Protein AF-A0A7C7RGT4-F1 (afdb_monomer_lite)

Radius of gyration: 26.34 Å; chains: 1; bounding box: 86×34×51 Å

Structure (mmCIF, N/CA/C/O backbone):
data_AF-A0A7C7RGT4-F1
#
_entry.id   AF-A0A7C7RGT4-F1
#
loop_
_atom_site.group_PDB
_atom_site.id
_atom_site.type_symbol
_atom_site.label_atom_id
_atom_site.label_alt_id
_atom_site.label_comp_id
_atom_site.label_asym_id
_atom_site.label_entity_id
_atom_site.label_seq_id
_atom_site.pdbx_PDB_ins_code
_atom_site.Cartn_x
_atom_site.Cartn_y
_atom_site.Cartn_z
_atom_site.occupancy
_atom_site.B_iso_or_equiv
_atom_site.auth_seq_id
_atom_site.auth_comp_id
_atom_site.auth_asym_id
_atom_site.auth_atom_id
_atom_site.pdbx_PDB_model_num
ATOM 1 N N . MET A 1 1 ? 3.949 -0.786 7.058 1.00 52.72 1 MET A N 1
ATOM 2 C CA . MET A 1 1 ? 4.417 0.252 8.008 1.00 52.72 1 MET A CA 1
ATOM 3 C C . MET A 1 1 ? 3.768 0.127 9.381 1.00 52.72 1 MET A C 1
ATOM 5 O O . MET A 1 1 ? 4.517 0.154 10.345 1.00 52.72 1 MET A O 1
ATOM 9 N N . GLY A 1 2 ? 2.448 -0.098 9.479 1.00 55.50 2 GLY A N 1
ATOM 10 C CA . GLY A 1 2 ? 1.754 -0.294 10.764 1.00 55.50 2 GLY A CA 1
ATOM 11 C C . GLY A 1 2 ? 2.466 -1.266 11.712 1.00 55.50 2 GLY A C 1
ATOM 12 O O . GLY A 1 2 ? 2.791 -0.886 12.826 1.00 55.50 2 GLY A O 1
ATOM 13 N N . LEU A 1 3 ? 2.881 -2.443 11.232 1.00 58.12 3 LEU A N 1
ATOM 14 C CA . LEU A 1 3 ? 3.619 -3.408 12.058 1.00 58.12 3 LEU A CA 1
ATOM 15 C C . LEU A 1 3 ? 4.968 -2.881 12.590 1.00 58.12 3 LEU A C 1
ATOM 17 O O . LEU A 1 3 ? 5.299 -3.116 13.745 1.00 58.12 3 LEU A O 1
ATOM 21 N N . LYS A 1 4 ? 5.731 -2.121 11.783 1.00 56.84 4 LYS A N 1
ATOM 22 C CA . LYS A 1 4 ? 6.961 -1.452 12.253 1.00 56.84 4 LYS A CA 1
ATOM 23 C C . LYS A 1 4 ? 6.638 -0.362 13.275 1.00 56.84 4 LYS A C 1
ATOM 25 O O . LYS A 1 4 ? 7.400 -0.210 14.220 1.00 56.84 4 LYS A O 1
ATOM 30 N N . THR A 1 5 ? 5.532 0.368 13.112 1.00 55.53 5 THR A N 1
ATOM 31 C CA . THR A 1 5 ? 5.062 1.338 14.111 1.00 55.53 5 THR A CA 1
ATOM 32 C C . THR A 1 5 ? 4.728 0.639 15.427 1.00 55.53 5 THR A C 1
ATOM 34 O O . THR A 1 5 ? 5.199 1.087 16.465 1.00 55.53 5 THR A O 1
ATOM 37 N N . VAL A 1 6 ? 4.018 -0.494 15.390 1.00 56.16 6 VAL A N 1
ATOM 38 C CA . VAL A 1 6 ? 3.693 -1.281 16.592 1.00 56.16 6 VAL A CA 1
ATOM 39 C C . VAL A 1 6 ? 4.953 -1.886 17.233 1.00 56.16 6 VAL A C 1
ATOM 41 O O . VAL A 1 6 ? 5.082 -1.845 18.449 1.00 56.16 6 VAL A O 1
ATOM 44 N N . CYS A 1 7 ? 5.912 -2.384 16.445 1.00 54.00 7 CYS A N 1
ATOM 45 C CA . CYS A 1 7 ? 7.139 -3.003 16.971 1.00 54.00 7 CYS A CA 1
ATOM 46 C C . CYS A 1 7 ? 8.203 -1.999 17.447 1.00 54.00 7 CYS A C 1
ATOM 48 O O . CYS A 1 7 ? 9.023 -2.349 18.287 1.00 54.00 7 CYS A O 1
ATOM 50 N N . LYS A 1 8 ? 8.261 -0.784 16.881 1.00 51.88 8 LYS A N 1
ATOM 51 C CA . LYS A 1 8 ? 9.238 0.245 17.293 1.00 51.88 8 LYS A CA 1
ATOM 52 C C . LYS A 1 8 ? 8.693 1.211 18.342 1.00 51.88 8 LYS A C 1
ATOM 54 O O . LYS A 1 8 ? 9.466 1.667 19.171 1.00 51.88 8 LYS A O 1
ATOM 59 N N . ASN A 1 9 ? 7.406 1.554 18.263 1.00 52.62 9 ASN A N 1
ATOM 60 C CA . ASN A 1 9 ? 6.793 2.631 19.049 1.00 52.62 9 ASN A CA 1
ATOM 61 C C . ASN A 1 9 ? 5.501 2.200 19.769 1.00 52.62 9 ASN A C 1
ATOM 63 O O . ASN A 1 9 ? 4.876 3.020 20.435 1.00 52.62 9 ASN A O 1
ATOM 67 N N . GLY A 1 10 ? 5.063 0.949 19.599 1.00 52.31 10 GLY A N 1
ATOM 68 C CA . GLY A 1 10 ? 3.942 0.366 20.334 1.00 52.31 10 GLY A CA 1
ATOM 69 C C . GLY A 1 10 ? 4.407 -0.378 21.593 1.00 52.31 10 GLY A C 1
ATOM 70 O O . GLY A 1 10 ? 5.593 -0.376 21.913 1.00 52.31 10 GLY A O 1
ATOM 71 N N . PRO A 1 11 ? 3.492 -1.049 22.312 1.00 49.62 11 PRO A N 1
ATOM 72 C CA . PRO A 1 11 ? 3.817 -1.779 23.542 1.00 49.62 11 PRO A CA 1
ATOM 73 C C . PRO A 1 11 ? 4.651 -3.053 23.310 1.00 49.62 11 PRO A C 1
ATOM 75 O O . PRO A 1 11 ? 5.044 -3.711 24.273 1.00 49.62 11 PRO A O 1
ATOM 78 N N . LEU A 1 12 ? 4.912 -3.432 22.053 1.00 50.50 12 LEU A N 1
ATOM 79 C CA . LEU A 1 12 ? 5.695 -4.620 21.732 1.00 50.50 12 LEU A CA 1
ATOM 80 C C . LEU A 1 12 ? 7.182 -4.343 21.967 1.00 50.50 12 LEU A C 1
ATOM 82 O O . LEU A 1 12 ? 7.792 -3.510 21.302 1.00 50.50 12 LEU A O 1
ATOM 86 N N . GLN A 1 13 ? 7.764 -5.061 22.927 1.00 49.31 13 GLN A N 1
ATOM 87 C CA . GLN A 1 13 ? 9.181 -4.956 23.261 1.00 49.31 13 GLN A CA 1
ATOM 88 C C . GLN A 1 13 ? 10.053 -5.521 22.120 1.00 49.31 13 GLN A C 1
ATOM 90 O O . GLN A 1 13 ? 9.676 -6.519 21.502 1.00 49.31 13 GLN A O 1
ATOM 95 N N . PRO A 1 14 ? 11.249 -4.954 21.865 1.00 50.09 14 PRO A N 1
ATOM 96 C CA . PRO A 1 14 ? 12.078 -5.261 20.690 1.00 50.09 14 PRO A CA 1
ATOM 97 C C . PRO A 1 14 ? 12.579 -6.714 20.575 1.00 50.09 14 PRO A C 1
ATOM 99 O O . PRO A 1 14 ? 13.160 -7.072 19.554 1.00 50.09 14 PRO A O 1
ATOM 102 N N . HIS A 1 15 ? 12.367 -7.555 21.591 1.00 53.84 15 HIS A N 1
ATOM 103 C CA . HIS A 1 15 ? 12.763 -8.968 21.614 1.00 53.84 15 HIS A CA 1
ATOM 104 C C . HIS A 1 15 ? 11.598 -9.951 21.403 1.00 53.84 15 HIS A C 1
ATOM 106 O O . HIS A 1 15 ? 11.825 -11.158 21.339 1.00 53.84 15 HIS A O 1
ATOM 112 N N . ILE A 1 16 ? 10.356 -9.469 21.292 1.00 56.75 16 ILE A N 1
ATOM 113 C CA . ILE A 1 16 ? 9.190 -10.318 21.036 1.00 56.75 16 ILE A CA 1
ATOM 114 C C . ILE A 1 16 ? 8.952 -10.353 19.527 1.00 56.75 16 ILE A C 1
ATOM 116 O O . ILE A 1 16 ? 8.698 -9.324 18.908 1.00 56.75 16 ILE A O 1
ATOM 120 N N . SER A 1 17 ? 9.027 -11.543 18.929 1.00 65.62 17 SER A N 1
ATOM 121 C CA . SER A 1 17 ? 8.609 -11.748 17.539 1.00 65.62 17 SER A CA 1
ATOM 122 C C . SER A 1 17 ? 7.083 -11.878 17.499 1.00 65.62 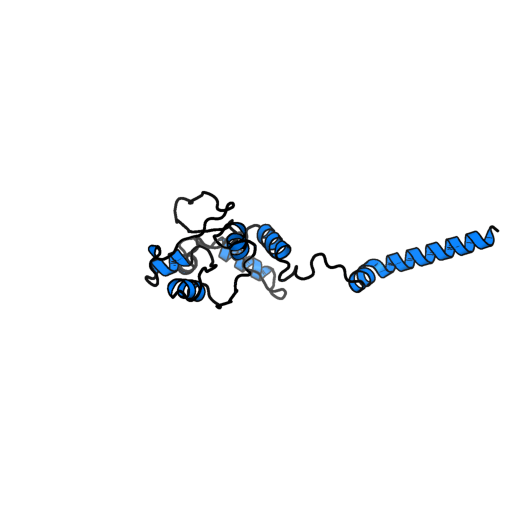17 SER A C 1
ATOM 124 O O . SER A 1 17 ? 6.568 -12.893 17.974 1.00 65.62 17 SER A O 1
ATOM 126 N N . PRO A 1 18 ? 6.334 -10.888 16.979 1.00 77.38 18 PRO A N 1
ATOM 127 C CA . PRO A 1 18 ? 4.882 -10.988 16.926 1.00 77.38 18 PRO A CA 1
ATOM 128 C C . PRO A 1 18 ? 4.458 -12.106 15.970 1.00 77.38 18 PRO A C 1
ATOM 130 O O . PRO A 1 18 ? 5.023 -12.265 14.885 1.00 77.38 18 PRO A O 1
ATOM 133 N N . LYS A 1 19 ? 3.419 -12.858 16.343 1.00 86.81 19 LYS A N 1
ATOM 134 C CA . LYS A 1 19 ? 2.749 -13.777 15.419 1.00 86.81 19 LYS A CA 1
ATOM 135 C C . LYS A 1 19 ? 1.898 -12.954 14.454 1.00 86.81 19 LYS A C 1
ATOM 137 O O . LYS A 1 19 ? 0.946 -12.301 14.864 1.00 86.81 19 LYS A O 1
ATOM 142 N N . ILE A 1 20 ? 2.238 -12.992 13.170 1.00 88.38 20 ILE A N 1
ATOM 143 C CA . ILE A 1 20 ? 1.523 -12.255 12.122 1.00 88.38 20 ILE A CA 1
ATOM 144 C C . ILE A 1 20 ? 0.525 -13.197 11.447 1.00 88.38 20 ILE A C 1
ATOM 146 O O . ILE A 1 20 ? 0.878 -14.317 11.080 1.00 88.38 20 ILE A O 1
ATOM 150 N N . SER A 1 21 ? -0.710 -12.734 11.258 1.00 91.38 21 SER A N 1
ATOM 151 C CA . SER A 1 21 ? -1.730 -13.429 10.470 1.00 91.38 21 SER A CA 1
ATOM 152 C C . SER A 1 21 ? -2.336 -12.486 9.432 1.00 91.38 21 SER A C 1
ATOM 154 O O . SER A 1 21 ? -2.453 -11.283 9.665 1.00 91.38 21 SER A O 1
ATOM 156 N N . PHE A 1 22 ? -2.685 -13.029 8.265 1.00 93.06 22 PHE A N 1
ATOM 157 C CA . PHE A 1 22 ? -3.346 -12.295 7.188 1.00 93.06 22 PHE A CA 1
ATOM 158 C C . PHE A 1 22 ? -4.787 -12.783 7.085 1.00 93.06 22 PHE A C 1
ATOM 160 O O . PHE A 1 22 ? -5.026 -13.935 6.739 1.00 93.06 22 PHE A O 1
ATOM 167 N N . VAL A 1 23 ? -5.736 -11.901 7.393 1.00 94.12 23 VAL A N 1
ATOM 168 C CA . VAL A 1 23 ? -7.172 -12.226 7.473 1.00 94.12 23 VAL A CA 1
ATOM 169 C C . VAL A 1 23 ? -7.963 -11.815 6.224 1.00 94.12 23 VAL A C 1
ATOM 171 O O . VAL A 1 23 ? -9.179 -11.950 6.177 1.00 94.12 23 VAL A O 1
ATOM 174 N N . GLY A 1 24 ? -7.272 -11.331 5.188 1.00 94.44 24 GLY A N 1
ATOM 175 C CA . GLY A 1 24 ? -7.843 -11.032 3.872 1.00 94.44 24 GLY A CA 1
ATOM 176 C C . GLY A 1 24 ? -8.423 -9.624 3.735 1.00 94.44 24 GLY A C 1
ATOM 177 O O . GLY A 1 24 ? -7.984 -8.886 2.856 1.00 94.44 24 GLY A O 1
ATOM 178 N N . THR A 1 25 ? -9.368 -9.231 4.593 1.00 96.00 25 THR A N 1
ATOM 179 C CA . THR A 1 25 ? -10.062 -7.931 4.499 1.00 96.00 25 THR A CA 1
ATOM 180 C C . THR A 1 25 ? -9.790 -7.024 5.698 1.00 96.00 25 THR A C 1
ATOM 182 O O . THR A 1 25 ? -9.359 -7.473 6.761 1.00 96.00 25 THR A O 1
ATOM 185 N N . HIS A 1 26 ? -10.043 -5.725 5.521 1.00 95.50 26 HIS A N 1
ATOM 186 C CA . HIS A 1 26 ? -9.936 -4.745 6.601 1.00 95.50 26 HIS A CA 1
ATOM 187 C C . HIS A 1 26 ? -10.961 -5.014 7.710 1.00 95.50 26 HIS A C 1
ATOM 189 O O . HIS A 1 26 ? -10.594 -5.033 8.881 1.00 95.50 26 HIS A O 1
ATOM 195 N N . ASP A 1 27 ? -12.204 -5.312 7.339 1.00 96.44 27 ASP A N 1
ATOM 196 C CA . ASP A 1 27 ? -13.290 -5.613 8.274 1.00 96.44 27 ASP A CA 1
ATOM 197 C C . ASP A 1 27 ? -12.963 -6.858 9.111 1.00 96.44 27 ASP A C 1
ATOM 199 O O . ASP A 1 27 ? -13.095 -6.845 10.332 1.00 96.44 27 ASP A O 1
ATOM 203 N N . ALA A 1 28 ? -12.420 -7.912 8.487 1.00 97.12 28 ALA A N 1
ATOM 204 C CA . ALA A 1 28 ? -11.979 -9.107 9.206 1.00 97.12 28 ALA A CA 1
ATOM 205 C C . ALA A 1 28 ? -10.843 -8.809 10.196 1.00 97.12 28 ALA A C 1
ATOM 207 O O . ALA A 1 28 ? -10.776 -9.430 11.255 1.00 97.12 28 ALA A O 1
ATOM 208 N N . ALA A 1 29 ? -9.956 -7.858 9.883 1.00 96.56 29 ALA A N 1
ATOM 209 C CA . ALA A 1 29 ? -8.909 -7.429 10.809 1.00 96.56 29 ALA A CA 1
ATOM 210 C C . ALA A 1 29 ? -9.484 -6.661 12.004 1.00 96.56 29 ALA A C 1
ATOM 212 O O . ALA A 1 29 ? -9.006 -6.844 13.121 1.00 96.56 29 ALA A O 1
ATOM 213 N N . ILE A 1 30 ? -10.518 -5.849 11.783 1.00 96.75 30 ILE A N 1
ATOM 214 C CA . ILE A 1 30 ? -11.231 -5.127 12.843 1.00 96.75 30 ILE A CA 1
ATOM 215 C C . ILE A 1 30 ? -11.966 -6.116 13.750 1.00 96.75 30 ILE A C 1
ATOM 217 O O . ILE A 1 30 ? -11.755 -6.090 14.961 1.00 96.75 30 ILE A O 1
ATOM 221 N N . TYR A 1 31 ? -12.732 -7.051 13.183 1.00 97.56 31 TYR A N 1
ATOM 222 C CA . TYR A 1 31 ? -13.415 -8.085 13.962 1.00 97.56 31 TYR A CA 1
ATOM 223 C C . TYR A 1 31 ? -12.446 -9.006 14.706 1.00 97.56 31 TYR A C 1
ATOM 225 O O . TYR A 1 31 ? -12.713 -9.384 15.839 1.00 97.56 31 TYR A O 1
ATOM 233 N N . ALA A 1 32 ? -11.286 -9.335 14.129 1.00 96.88 32 ALA A N 1
ATOM 234 C CA . ALA A 1 32 ? -10.280 -10.130 14.832 1.00 96.88 32 ALA A CA 1
ATOM 235 C C . ALA A 1 32 ? -9.759 -9.432 16.100 1.00 96.88 32 ALA A C 1
ATOM 237 O O . ALA A 1 32 ? -9.489 -10.110 17.090 1.00 96.88 32 ALA A O 1
ATOM 238 N N . VAL A 1 33 ? -9.630 -8.102 16.081 1.00 96.00 33 VAL A N 1
ATOM 239 C CA . VAL A 1 33 ? -9.258 -7.321 17.269 1.00 96.00 33 VAL A CA 1
ATOM 240 C C . VAL A 1 33 ? -10.423 -7.238 18.251 1.00 96.00 33 VAL A C 1
ATOM 242 O O . VAL A 1 33 ? -10.230 -7.502 19.434 1.00 96.00 33 VAL A O 1
ATOM 245 N N . LEU A 1 34 ? -11.629 -6.938 17.762 1.00 96.75 34 LEU A N 1
ATOM 246 C CA . LEU A 1 34 ? -12.839 -6.827 18.584 1.00 96.75 34 LEU A CA 1
ATOM 247 C C . LEU A 1 34 ? -13.146 -8.125 19.347 1.00 96.75 34 LEU A C 1
ATOM 249 O O . LEU A 1 34 ? -13.433 -8.096 20.539 1.00 96.75 34 LEU A O 1
ATOM 253 N N . ASP A 1 35 ? -13.010 -9.270 18.675 1.00 96.56 35 ASP A N 1
ATOM 254 C CA . ASP A 1 35 ? -13.248 -10.604 19.237 1.00 96.56 35 ASP A CA 1
ATOM 255 C C . ASP A 1 35 ? -12.100 -11.098 20.143 1.00 96.56 35 ASP A C 1
ATOM 257 O O . ASP A 1 35 ? -12.133 -12.237 20.617 1.00 96.56 35 ASP A O 1
ATOM 261 N N . GLY A 1 36 ? -11.030 -10.314 20.320 1.00 95.25 36 GLY A N 1
ATOM 262 C CA . GLY A 1 36 ? -9.842 -10.715 21.081 1.00 95.25 36 GLY A CA 1
ATOM 263 C C . GLY A 1 36 ? -9.013 -11.832 20.428 1.00 95.25 36 GLY A C 1
ATOM 264 O O . GLY A 1 36 ? -8.195 -12.467 21.090 1.00 95.25 36 GLY A O 1
ATOM 265 N N . LYS A 1 37 ? -9.202 -12.095 19.128 1.00 95.25 37 LYS A N 1
ATOM 266 C CA . LYS A 1 37 ? -8.411 -13.074 18.351 1.00 95.25 37 LYS A CA 1
ATOM 267 C C . LYS A 1 37 ? -7.030 -12.531 17.966 1.00 95.25 37 LYS A C 1
ATOM 269 O O . LYS A 1 37 ? -6.144 -13.314 17.619 1.00 95.25 37 LYS A O 1
ATOM 274 N N . ALA A 1 38 ? -6.857 -11.211 17.992 1.00 93.44 38 ALA A N 1
ATOM 275 C CA . ALA A 1 38 ? -5.597 -10.517 17.767 1.00 93.44 38 ALA A CA 1
ATOM 276 C C . ALA A 1 38 ? -5.467 -9.315 18.713 1.00 93.44 38 ALA A C 1
ATOM 278 O O . ALA A 1 38 ? -6.431 -8.587 18.921 1.00 93.44 38 ALA A O 1
ATOM 279 N N . ASP A 1 39 ? -4.259 -9.058 19.220 1.00 90.81 39 ASP A N 1
ATOM 280 C CA . ASP A 1 39 ? -4.000 -7.920 20.119 1.00 90.81 39 ASP A CA 1
ATOM 281 C C . ASP A 1 39 ? -4.011 -6.564 19.391 1.00 90.81 39 ASP A C 1
ATOM 283 O O . ASP A 1 39 ? -4.215 -5.512 19.996 1.00 90.81 39 ASP A O 1
ATOM 287 N N . ALA A 1 40 ? -3.729 -6.571 18.084 1.00 91.38 40 ALA A N 1
ATOM 288 C CA . ALA A 1 40 ? -3.688 -5.380 17.246 1.00 91.38 40 ALA A CA 1
ATOM 289 C C . ALA A 1 40 ? -3.973 -5.717 15.776 1.00 91.38 40 ALA A C 1
ATOM 291 O O . ALA A 1 40 ? -3.596 -6.778 15.275 1.00 91.38 40 ALA A O 1
ATOM 292 N N . GLY A 1 41 ? -4.577 -4.760 15.070 1.00 91.44 41 GLY A N 1
ATOM 293 C CA . GLY A 1 41 ? -4.882 -4.831 13.643 1.00 91.44 41 GLY A CA 1
ATOM 294 C C . GLY A 1 41 ? -4.267 -3.658 12.883 1.00 91.44 41 GLY A C 1
ATOM 295 O O . GLY A 1 41 ? -3.997 -2.598 13.445 1.00 91.44 41 GLY A O 1
ATOM 296 N N . CYS A 1 42 ? -4.019 -3.843 11.588 1.00 91.25 42 CYS A N 1
ATOM 297 C CA . CYS A 1 42 ? -3.599 -2.772 10.686 1.00 91.25 42 CYS A CA 1
ATOM 298 C C . CYS A 1 42 ? -4.641 -2.637 9.582 1.00 91.25 42 CYS A C 1
ATOM 300 O O . CYS A 1 42 ? -4.848 -3.591 8.833 1.00 91.25 42 CYS A O 1
ATOM 302 N N . VAL A 1 43 ? -5.251 -1.458 9.457 1.00 92.38 43 VAL A N 1
ATOM 303 C CA . VAL A 1 43 ? -6.244 -1.180 8.415 1.00 92.38 43 VAL A CA 1
ATOM 304 C C . VAL A 1 43 ? -6.019 0.159 7.723 1.00 92.38 43 VAL A C 1
ATOM 306 O O . VAL A 1 43 ? -5.262 0.998 8.212 1.00 92.38 43 VAL A O 1
ATOM 309 N N . ARG A 1 44 ? -6.659 0.352 6.563 1.00 89.62 44 ARG A N 1
ATOM 310 C CA . ARG A 1 44 ? -6.707 1.647 5.880 1.00 89.62 44 ARG A CA 1
ATOM 311 C C . ARG A 1 44 ? -7.484 2.647 6.741 1.00 89.62 44 ARG A C 1
ATOM 313 O O . ARG A 1 44 ? -8.564 2.324 7.238 1.00 89.62 44 ARG A O 1
ATOM 320 N N . THR A 1 45 ? -6.960 3.864 6.848 1.00 87.00 45 THR A N 1
ATOM 321 C CA . THR A 1 45 ? -7.678 5.043 7.356 1.00 87.00 45 THR A CA 1
ATOM 322 C C . THR A 1 45 ? -9.072 5.143 6.718 1.00 87.00 45 THR A C 1
ATOM 324 O O . THR A 1 45 ? -9.215 4.746 5.562 1.00 87.00 45 THR A O 1
ATOM 327 N N . SER A 1 46 ? -10.084 5.654 7.428 1.00 86.19 46 SER A N 1
ATOM 328 C CA . SER A 1 46 ? -11.524 5.671 7.068 1.00 86.19 46 SER A CA 1
ATOM 329 C C . SER A 1 46 ? -12.290 4.358 7.252 1.00 86.19 46 SER A C 1
ATOM 331 O O . SER A 1 46 ? -13.515 4.366 7.193 1.00 86.19 46 SER A O 1
ATOM 333 N N . THR A 1 47 ? -11.618 3.218 7.458 1.00 91.69 47 THR A N 1
ATOM 334 C CA . THR A 1 47 ? -12.337 1.935 7.595 1.00 91.69 47 THR A CA 1
ATOM 335 C C . THR A 1 47 ? -13.115 1.859 8.908 1.00 91.69 47 THR A C 1
ATOM 337 O O . THR A 1 47 ? -14.264 1.434 8.892 1.00 91.69 47 THR A O 1
ATOM 340 N N . LEU A 1 48 ? -12.511 2.273 10.028 1.00 91.94 48 LEU A N 1
ATOM 341 C CA . LEU A 1 48 ? -13.175 2.237 11.336 1.00 91.94 48 LEU A CA 1
ATOM 342 C C . LEU A 1 48 ? -14.383 3.177 11.357 1.00 91.94 48 LEU A C 1
ATOM 344 O O . LEU A 1 48 ? -15.453 2.798 11.817 1.00 91.94 48 LEU A O 1
ATOM 348 N N . GLU A 1 49 ? -14.212 4.381 10.821 1.00 90.25 49 GLU A N 1
ATOM 349 C CA . GLU A 1 49 ? -15.248 5.405 10.734 1.00 90.25 49 GLU A CA 1
ATOM 350 C C . GLU A 1 49 ? -16.411 4.928 9.870 1.00 90.25 49 GLU A C 1
ATOM 352 O O . GLU A 1 49 ? -17.545 4.959 10.330 1.00 90.25 49 GLU A O 1
ATOM 357 N N . ARG A 1 50 ? -16.130 4.386 8.675 1.00 90.31 50 ARG A N 1
ATOM 358 C CA . ARG A 1 50 ? -17.168 3.822 7.802 1.00 90.31 50 ARG A CA 1
ATOM 359 C C . ARG A 1 50 ? -17.931 2.690 8.487 1.00 90.31 50 ARG A C 1
ATOM 361 O O . ARG A 1 50 ? -19.152 2.690 8.474 1.00 90.31 50 ARG A O 1
ATOM 368 N N . MET A 1 51 ? -17.230 1.733 9.097 1.00 94.38 51 MET A N 1
ATOM 369 C CA . MET A 1 51 ? -17.900 0.619 9.778 1.00 94.38 51 MET A CA 1
ATOM 370 C C . MET A 1 51 ? -18.753 1.092 10.962 1.00 94.38 51 MET A C 1
ATOM 372 O O . MET A 1 51 ? -19.762 0.466 11.269 1.00 94.38 51 MET A O 1
ATOM 376 N N . ALA A 1 52 ? -18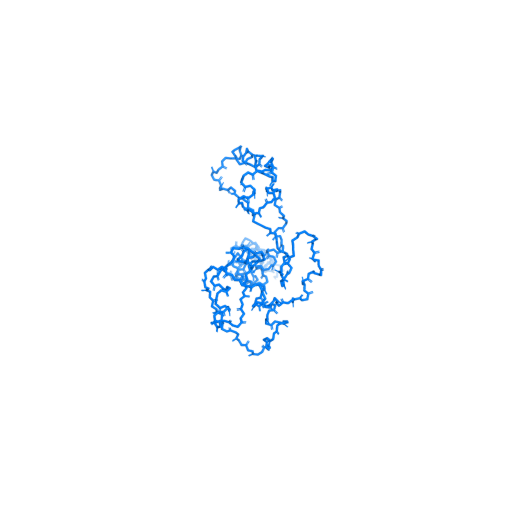.365 2.179 11.630 1.00 92.75 52 ALA A N 1
ATOM 377 C CA . ALA A 1 52 ? -19.165 2.776 12.692 1.00 92.75 52 ALA A CA 1
ATOM 378 C C . ALA A 1 52 ? -20.373 3.561 12.158 1.00 92.75 52 ALA A C 1
ATOM 380 O O . ALA A 1 52 ? -21.442 3.482 12.749 1.00 92.75 52 ALA A O 1
ATOM 381 N N . GLU A 1 53 ? -20.232 4.272 11.034 1.00 90.75 53 GLU A N 1
ATOM 382 C CA . GLU A 1 53 ? -21.354 4.902 10.316 1.00 90.75 53 GLU A CA 1
ATOM 383 C C . GLU A 1 53 ? -22.373 3.867 9.810 1.00 90.75 53 GLU A C 1
ATOM 385 O O . GLU A 1 53 ? -23.560 4.163 9.715 1.00 90.75 53 GLU A O 1
ATOM 390 N N . GLU A 1 54 ? -21.914 2.652 9.504 1.00 93.94 54 GLU A N 1
ATOM 391 C CA . GLU A 1 54 ? -22.740 1.501 9.116 1.00 93.94 54 GLU A CA 1
ATOM 392 C C . GLU A 1 54 ? -23.305 0.717 10.324 1.00 93.94 54 GLU A C 1
ATOM 394 O O . GLU A 1 54 ? -23.882 -0.354 10.135 1.00 93.94 54 GLU A O 1
ATOM 399 N N . ASP A 1 55 ? -23.131 1.213 11.557 1.00 95.69 55 ASP A N 1
ATOM 400 C CA . ASP A 1 55 ? -23.553 0.572 12.816 1.00 95.69 55 ASP A CA 1
ATOM 401 C C . ASP A 1 55 ? -22.974 -0.849 13.040 1.00 95.69 55 ASP A C 1
ATOM 403 O O . ASP A 1 55 ? -23.511 -1.650 13.809 1.00 95.69 55 ASP A O 1
ATOM 407 N N . LEU A 1 56 ? -21.853 -1.190 12.390 1.00 96.75 56 LEU A N 1
ATOM 408 C CA . LEU A 1 56 ? -21.221 -2.514 12.491 1.00 96.75 56 LEU A CA 1
ATOM 409 C C . LEU A 1 56 ? -20.304 -2.659 13.710 1.00 96.75 56 LEU A C 1
ATOM 411 O O . LEU A 1 56 ? -20.041 -3.781 14.147 1.00 96.75 56 LEU A O 1
ATOM 415 N N . ILE A 1 57 ? -19.772 -1.545 14.219 1.00 96.50 57 ILE A N 1
ATOM 416 C CA . ILE A 1 57 ? -18.859 -1.482 15.369 1.00 96.50 57 ILE A CA 1
ATOM 417 C C . ILE A 1 57 ? -19.083 -0.192 16.166 1.00 96.50 57 ILE A C 1
ATOM 419 O O . ILE A 1 57 ? -19.563 0.803 15.627 1.00 96.50 57 ILE A O 1
ATOM 423 N N . ASN A 1 58 ? -18.641 -0.161 17.425 1.00 94.94 58 ASN A N 1
ATOM 424 C CA . ASN A 1 58 ? -18.530 1.076 18.198 1.00 94.94 58 ASN A CA 1
ATOM 425 C C . ASN A 1 58 ? -17.070 1.552 18.211 1.00 94.94 58 ASN A C 1
ATOM 427 O O . ASN A 1 58 ? -16.178 0.830 18.653 1.00 94.94 58 ASN A O 1
ATOM 431 N N . LEU A 1 59 ? -16.812 2.786 17.758 1.00 90.38 59 LEU A N 1
ATOM 432 C CA . LEU A 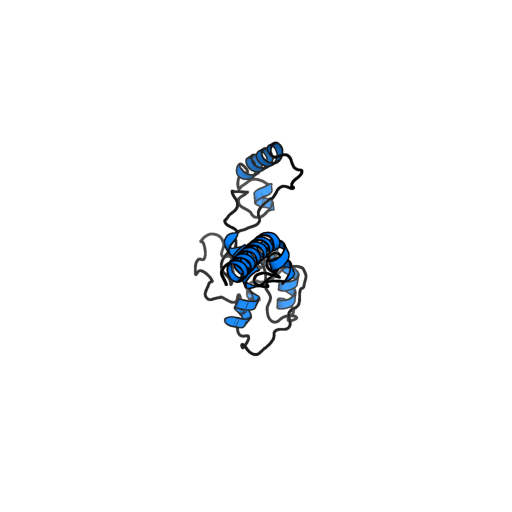1 59 ? -15.455 3.358 17.735 1.00 90.38 59 LEU A CA 1
ATOM 433 C C . LEU A 1 59 ? -14.788 3.382 19.115 1.00 90.38 59 LEU A C 1
ATOM 435 O O . LEU A 1 59 ? -13.566 3.275 19.193 1.00 90.38 59 LEU A O 1
ATOM 439 N N . ASN A 1 60 ? -15.569 3.497 20.193 1.00 91.31 60 ASN A N 1
ATOM 440 C CA . ASN A 1 60 ? -15.041 3.553 21.558 1.00 91.31 60 ASN A CA 1
ATOM 441 C C . ASN A 1 60 ? -14.425 2.226 22.029 1.00 91.31 60 ASN A C 1
ATOM 443 O O . ASN A 1 60 ? -13.667 2.228 22.999 1.00 91.31 60 ASN A O 1
ATOM 447 N N . ASP A 1 61 ? -14.699 1.120 21.334 1.00 94.06 61 ASP A N 1
ATOM 448 C CA . ASP A 1 61 ? -14.107 -0.188 21.630 1.00 94.06 61 ASP A CA 1
ATOM 449 C C . ASP A 1 61 ? -12.671 -0.306 21.089 1.00 94.06 61 ASP A C 1
ATOM 451 O O . ASP A 1 61 ? -11.947 -1.249 21.414 1.00 94.06 61 ASP A O 1
ATOM 455 N N . PHE A 1 62 ? -12.223 0.662 20.279 1.00 91.75 62 PHE A N 1
ATOM 456 C CA . PHE A 1 62 ? -10.915 0.645 19.637 1.00 91.75 62 PHE A CA 1
ATOM 457 C C . PHE A 1 62 ? -10.019 1.771 20.138 1.00 91.75 62 PHE A C 1
ATOM 459 O O . PHE A 1 62 ? -10.402 2.935 20.244 1.00 91.75 62 PHE A O 1
ATOM 466 N N . LYS A 1 63 ? -8.747 1.432 20.352 1.00 89.38 63 LYS A N 1
ATOM 467 C CA . LYS A 1 63 ? -7.687 2.405 20.605 1.00 89.38 63 LYS A CA 1
ATOM 468 C C . LYS A 1 63 ? -6.753 2.490 19.408 1.00 89.38 63 LYS A C 1
ATOM 470 O O . LYS A 1 63 ? -6.079 1.523 19.057 1.00 89.38 63 LYS A O 1
ATOM 475 N N . VAL A 1 64 ? -6.649 3.680 18.830 1.00 85.94 64 VAL A N 1
ATOM 476 C CA . VAL A 1 64 ? -5.732 3.956 17.720 1.00 85.94 64 VAL A CA 1
ATOM 477 C C . VAL A 1 64 ? -4.340 4.234 18.279 1.00 85.94 64 VAL A C 1
ATOM 479 O O . VAL A 1 64 ? -4.149 5.071 19.159 1.00 85.94 64 VAL A O 1
ATOM 482 N N . ILE A 1 65 ? -3.342 3.499 17.791 1.00 82.75 65 ILE A N 1
ATOM 483 C CA . ILE A 1 65 ? -1.957 3.626 18.259 1.00 82.75 65 ILE A CA 1
ATOM 484 C C . ILE A 1 65 ? -1.295 4.781 17.508 1.00 82.75 65 ILE A C 1
ATOM 486 O O . ILE A 1 65 ? -1.025 4.654 16.319 1.00 82.75 65 ILE A O 1
ATOM 490 N N . HIS A 1 66 ? -1.003 5.903 18.157 1.00 71.88 66 HIS A N 1
ATOM 491 C CA . HIS A 1 66 ? -0.336 7.023 17.485 1.00 71.88 66 HIS A CA 1
ATOM 492 C C . HIS A 1 66 ? 1.168 6.766 17.307 1.00 71.88 66 HIS A C 1
ATOM 494 O O . HIS A 1 66 ? 1.859 6.368 18.244 1.00 71.88 66 HIS A O 1
ATOM 500 N N . GLY A 1 67 ? 1.685 6.994 16.096 1.00 60.69 67 GLY A N 1
ATOM 501 C CA . GLY A 1 67 ? 3.118 6.956 15.800 1.00 60.69 67 GLY A CA 1
ATOM 502 C C . GLY A 1 67 ? 3.753 8.355 15.782 1.00 60.69 67 GLY A C 1
ATOM 503 O O . GLY A 1 67 ? 3.051 9.338 15.560 1.00 60.69 67 GLY A O 1
ATOM 504 N N . PRO A 1 68 ? 5.090 8.469 15.907 1.00 56.00 68 PRO A N 1
ATOM 505 C CA . PRO A 1 68 ? 5.810 9.752 15.893 1.00 56.00 68 PRO A CA 1
ATOM 506 C C . PRO A 1 68 ? 5.694 10.524 14.567 1.00 56.00 68 PRO A C 1
ATOM 508 O O . PRO A 1 68 ? 6.007 11.706 14.508 1.00 56.00 68 PRO A O 1
ATOM 511 N N . SER A 1 69 ? 5.252 9.859 13.496 1.00 54.44 69 SER A N 1
ATOM 512 C CA . SER A 1 69 ? 4.978 10.466 12.186 1.00 54.44 69 SER A CA 1
ATOM 513 C C . SER A 1 69 ? 3.484 10.669 11.918 1.00 54.44 69 SER A C 1
ATOM 515 O O . SER A 1 69 ? 3.118 10.895 10.767 1.00 54.44 69 SER A O 1
ATOM 517 N N . SER A 1 70 ? 2.625 10.525 12.933 1.00 56.00 70 SER A N 1
ATOM 518 C CA . SER A 1 70 ? 1.227 10.952 12.861 1.00 56.00 70 SER A CA 1
ATOM 519 C C . SER A 1 70 ? 1.231 12.478 12.879 1.00 56.00 70 SER A C 1
ATOM 521 O O . SER A 1 70 ? 1.634 13.052 13.892 1.00 56.00 70 SER A O 1
ATOM 523 N N . PRO A 1 71 ? 0.853 13.171 11.793 1.00 52.19 71 PRO A N 1
ATOM 524 C CA . PRO A 1 71 ? 0.660 14.607 11.875 1.00 52.19 71 PRO A CA 1
ATOM 525 C C . PRO A 1 71 ? -0.392 14.883 12.955 1.00 52.19 71 PRO A C 1
ATOM 527 O O . PRO A 1 71 ? -1.424 14.217 12.987 1.00 52.19 71 PRO A O 1
ATOM 530 N N . ASN A 1 72 ? -0.190 15.906 13.785 1.00 43.38 72 ASN A N 1
ATOM 531 C CA . ASN A 1 72 ? -1.241 16.454 14.658 1.00 43.38 72 ASN A CA 1
ATOM 532 C C . ASN A 1 72 ? -2.394 17.110 13.858 1.00 43.38 72 ASN A C 1
ATOM 534 O O . ASN A 1 72 ? -3.207 17.839 14.420 1.00 43.38 72 ASN A O 1
ATOM 538 N N . HIS A 1 73 ? -2.459 16.897 12.541 1.00 43.41 73 HIS A N 1
ATOM 539 C CA . HIS A 1 73 ? -3.457 17.488 11.668 1.00 43.41 73 HIS A CA 1
ATOM 540 C C . HIS A 1 73 ? -4.695 16.600 11.600 1.00 43.41 73 HIS A C 1
ATOM 542 O O . HIS A 1 73 ? -4.864 15.773 10.708 1.00 43.41 73 HIS A O 1
ATOM 548 N N . PHE A 1 74 ? -5.591 16.849 12.550 1.00 43.62 74 PHE A N 1
ATOM 549 C CA . PHE A 1 74 ? -7.023 16.747 12.322 1.00 43.62 74 PHE A CA 1
ATOM 550 C C . PHE A 1 74 ? -7.382 17.797 11.260 1.00 43.62 74 PHE A C 1
ATOM 552 O O . PHE A 1 74 ? -7.450 18.989 11.554 1.00 43.62 74 PHE A O 1
ATOM 559 N N . SER A 1 75 ? -7.507 17.403 9.993 1.00 40.00 75 SER A N 1
ATOM 560 C CA . SER A 1 75 ? -8.066 18.292 8.973 1.00 40.00 75 SER A CA 1
ATOM 561 C C . SER A 1 75 ? -9.566 18.442 9.225 1.00 40.00 75 SER A C 1
ATOM 563 O O . SER A 1 75 ? -10.268 17.448 9.393 1.00 40.00 75 SER A O 1
ATOM 565 N N . HIS A 1 76 ? -10.023 19.690 9.264 1.00 40.56 76 HIS A N 1
ATOM 566 C CA . HIS A 1 76 ? -11.204 20.179 9.978 1.00 40.56 76 HIS A CA 1
ATOM 567 C C . HIS A 1 76 ? -12.594 19.701 9.521 1.00 40.56 76 HIS A C 1
ATOM 569 O O . HIS A 1 76 ? -13.580 20.229 10.022 1.00 40.56 76 HIS A O 1
ATOM 575 N N . GLU A 1 77 ? -12.716 18.713 8.635 1.00 44.56 77 GLU A N 1
ATOM 576 C CA . GLU A 1 77 ? -14.040 18.312 8.129 1.00 44.56 77 GLU A CA 1
ATOM 577 C C . GLU A 1 77 ? -14.355 16.820 8.276 1.00 44.56 77 GLU A C 1
ATOM 579 O O . GLU A 1 77 ? -15.526 16.470 8.348 1.00 44.56 77 GLU A O 1
ATOM 584 N N . HIS A 1 78 ? -13.362 15.946 8.479 1.00 50.53 78 HIS A N 1
ATOM 585 C CA . HIS A 1 78 ? -13.594 14.545 8.849 1.00 50.53 78 HIS A CA 1
ATOM 586 C C . HIS A 1 78 ? -12.449 14.062 9.749 1.00 50.53 78 HIS A C 1
ATOM 588 O O . HIS A 1 78 ? -11.296 13.994 9.318 1.00 50.53 78 HIS A O 1
ATOM 594 N N . HIS A 1 79 ? -12.745 13.761 11.017 1.00 63.25 79 HIS A N 1
ATOM 595 C CA . HIS A 1 79 ? -11.774 13.280 12.006 1.00 63.25 79 HIS A CA 1
ATOM 596 C C . HIS A 1 79 ? -11.332 11.840 11.698 1.00 63.25 79 HIS A C 1
ATOM 598 O O . HIS A 1 79 ? -11.710 10.905 12.394 1.00 63.25 79 HIS A O 1
ATOM 604 N N . LEU A 1 80 ? -10.539 11.655 10.643 1.00 75.75 80 LEU A N 1
ATOM 605 C CA . LEU A 1 80 ? -10.011 10.346 10.281 1.00 75.75 80 LEU A CA 1
ATOM 606 C C . LEU A 1 80 ? -8.860 9.948 11.211 1.00 75.75 80 LEU A C 1
ATOM 608 O O . LEU A 1 80 ? -7.789 10.568 11.251 1.00 75.75 80 LEU A O 1
ATOM 612 N N . LEU A 1 81 ? -9.076 8.865 11.938 1.00 79.44 81 LEU A N 1
ATOM 613 C CA . LEU A 1 81 ? -8.134 8.246 12.844 1.00 79.44 81 LEU A CA 1
ATOM 614 C 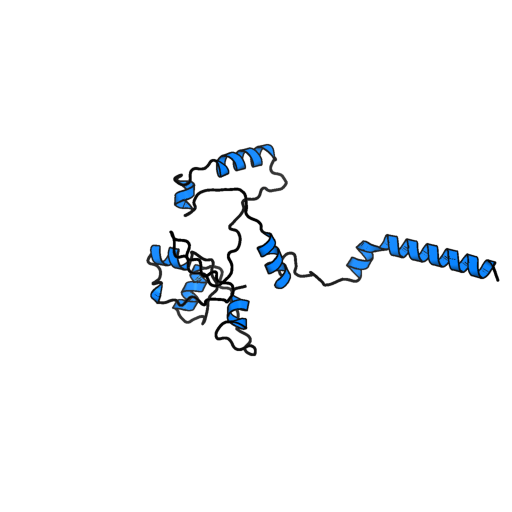C . LEU A 1 81 ? -7.035 7.539 12.051 1.00 79.44 81 LEU A C 1
ATOM 616 O O . LEU A 1 81 ? -7.282 6.693 11.190 1.00 79.44 81 LEU A O 1
ATOM 620 N N . HIS A 1 82 ? -5.782 7.878 12.349 1.00 81.94 82 HIS A N 1
ATOM 621 C CA . HIS A 1 82 ? -4.633 7.287 11.675 1.00 81.94 82 HIS A CA 1
ATOM 622 C C . HIS A 1 82 ? -3.389 7.254 12.570 1.00 81.94 82 HIS A C 1
ATOM 624 O O . HIS A 1 82 ? -3.222 8.041 13.499 1.00 81.94 82 HIS A O 1
ATOM 630 N N . SER A 1 83 ? -2.511 6.295 12.274 1.00 80.06 83 SER A N 1
ATOM 631 C CA . SER A 1 83 ? -1.329 5.950 13.083 1.00 80.06 83 SER A CA 1
ATOM 632 C C . SER A 1 83 ? -0.000 6.177 12.359 1.00 80.06 83 SER A C 1
ATOM 634 O O . SER A 1 83 ? 1.078 6.083 12.951 1.00 80.06 83 SER A O 1
ATOM 636 N N . THR A 1 84 ? -0.054 6.403 11.048 1.00 80.75 84 THR A N 1
ATOM 637 C CA . THR A 1 84 ? 1.106 6.523 10.159 1.00 80.75 84 THR A CA 1
ATOM 638 C C . THR A 1 84 ? 0.963 7.752 9.279 1.00 80.75 84 THR A C 1
ATOM 640 O O . THR A 1 84 ? -0.140 8.259 9.118 1.00 80.75 84 THR A O 1
ATOM 643 N N . ARG A 1 85 ? 2.054 8.181 8.632 1.00 81.06 85 ARG A N 1
ATOM 644 C CA . ARG A 1 85 ? 1.980 9.196 7.573 1.00 81.06 85 ARG A CA 1
ATOM 645 C C . ARG A 1 85 ? 0.932 8.823 6.516 1.00 81.06 85 ARG A C 1
ATOM 647 O O . ARG A 1 85 ? 0.749 7.634 6.234 1.00 81.06 85 ARG A O 1
ATOM 654 N N . ALA A 1 86 ? 0.311 9.831 5.913 1.00 82.69 86 ALA A N 1
ATOM 655 C CA . ALA A 1 86 ? -0.561 9.636 4.765 1.00 82.69 86 ALA A CA 1
ATOM 656 C C . ALA A 1 86 ? 0.237 9.111 3.560 1.00 82.69 86 ALA A C 1
ATOM 658 O O . ALA A 1 86 ? 1.388 9.495 3.329 1.00 82.69 86 ALA A O 1
ATOM 659 N N . TYR A 1 87 ? -0.395 8.222 2.805 1.00 87.88 87 TYR A N 1
ATOM 660 C CA . TYR A 1 87 ? 0.072 7.739 1.511 1.00 87.88 87 TYR A CA 1
ATOM 661 C C . TYR A 1 87 ? -0.917 8.214 0.442 1.00 87.88 87 TYR A C 1
ATOM 663 O O . TYR A 1 87 ? -2.074 8.461 0.780 1.00 87.88 87 TYR A O 1
ATOM 671 N N . PRO A 1 88 ? -0.483 8.381 -0.818 1.00 90.31 88 PRO A N 1
ATOM 672 C CA . PRO A 1 88 ? -1.392 8.764 -1.894 1.00 90.31 88 PRO A CA 1
ATOM 673 C C . PRO A 1 88 ? -2.536 7.750 -2.043 1.00 90.31 88 PRO A C 1
ATOM 675 O O . PRO A 1 88 ? -2.349 6.558 -1.787 1.00 90.31 88 PRO A O 1
ATOM 678 N N . GLU A 1 89 ? -3.703 8.240 -2.467 1.00 90.06 89 GLU A N 1
ATOM 679 C CA . GLU A 1 89 ? -4.912 7.435 -2.696 1.00 90.06 89 GLU A CA 1
ATOM 680 C C . GLU A 1 89 ? -4.769 6.504 -3.914 1.00 90.06 89 GLU A C 1
ATOM 682 O O . GLU A 1 89 ? -3.679 6.313 -4.445 1.00 90.06 89 GLU A O 1
ATOM 687 N N . TRP A 1 90 ? -5.842 5.854 -4.358 1.00 90.50 90 TRP A N 1
ATOM 688 C CA . TRP A 1 90 ? -5.800 4.960 -5.518 1.00 90.50 90 TRP A CA 1
ATOM 689 C C . TRP A 1 90 ? -5.739 5.719 -6.850 1.00 90.50 90 TRP A C 1
ATOM 691 O O . TRP A 1 90 ? -6.477 6.676 -7.065 1.00 90.50 90 TRP A O 1
ATOM 701 N N . ALA A 1 91 ? -4.885 5.250 -7.765 1.00 93.75 91 ALA A N 1
ATOM 702 C CA . ALA A 1 91 ? -4.808 5.742 -9.139 1.00 93.75 91 ALA A CA 1
ATOM 703 C C . ALA A 1 91 ? -5.498 4.773 -10.101 1.00 93.75 91 ALA A C 1
ATOM 705 O O . ALA A 1 91 ? -5.400 3.552 -9.953 1.00 93.75 91 ALA A O 1
ATOM 706 N N . LEU A 1 92 ? -6.134 5.326 -11.131 1.00 93.62 92 LEU A N 1
ATOM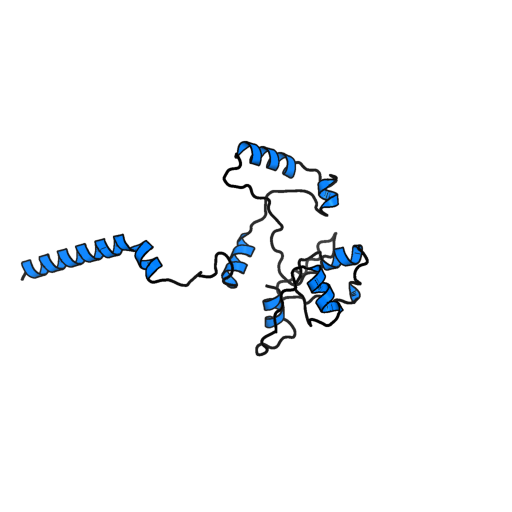 707 C CA . LEU A 1 92 ? -6.600 4.561 -12.279 1.00 93.62 92 LEU A CA 1
ATOM 708 C C . LEU A 1 92 ? -5.483 4.481 -13.329 1.00 93.62 92 LEU A C 1
ATOM 710 O O . LEU A 1 92 ? -4.874 5.492 -13.672 1.00 93.62 92 LEU A O 1
ATOM 714 N N . ALA A 1 93 ? -5.229 3.282 -13.852 1.00 94.88 93 ALA A N 1
ATOM 715 C CA . ALA A 1 93 ? -4.227 3.039 -14.887 1.00 94.88 93 ALA A CA 1
ATOM 716 C C . ALA A 1 93 ? -4.860 2.381 -16.119 1.00 94.88 93 ALA A C 1
ATOM 718 O O . ALA A 1 93 ? -5.844 1.648 -16.008 1.00 94.88 93 ALA A O 1
ATOM 719 N N . LYS A 1 94 ? -4.269 2.614 -17.296 1.00 96.31 94 LYS A N 1
ATOM 720 C CA . LYS A 1 94 ? -4.644 1.922 -18.535 1.00 96.31 94 LYS A CA 1
ATOM 721 C C . LYS A 1 94 ? -3.757 0.698 -18.767 1.00 96.31 94 LYS A C 1
ATOM 723 O O . LYS A 1 94 ? -2.585 0.697 -18.394 1.00 96.31 94 LYS A O 1
ATOM 728 N N . LEU A 1 95 ? -4.292 -0.300 -19.463 1.00 97.38 95 LEU A N 1
ATOM 729 C CA . LEU A 1 95 ? -3.487 -1.393 -20.008 1.00 97.38 95 LEU A CA 1
ATOM 730 C C . LEU A 1 95 ? -2.738 -0.938 -21.270 1.00 97.38 95 LEU A C 1
ATOM 732 O O . LEU A 1 95 ? -3.104 0.049 -21.916 1.00 97.38 95 LEU A O 1
ATOM 736 N N . ASP A 1 96 ? -1.685 -1.669 -21.625 1.00 97.00 96 ASP A N 1
ATOM 737 C CA . ASP A 1 96 ? -0.816 -1.327 -22.755 1.00 97.00 96 ASP A CA 1
ATOM 738 C C . ASP A 1 96 ? -1.589 -1.249 -24.084 1.00 97.00 96 ASP A C 1
ATOM 740 O O . ASP A 1 96 ? -1.553 -0.231 -24.770 1.00 97.00 96 ASP A O 1
ATOM 744 N N . HIS A 1 97 ? -2.419 -2.260 -24.359 1.00 96.94 97 HIS A N 1
ATOM 745 C CA . HIS A 1 97 ? -3.227 -2.365 -25.579 1.00 96.94 97 HIS A CA 1
ATOM 746 C C . HIS A 1 97 ? -4.378 -1.346 -25.683 1.00 96.94 97 HIS A C 1
ATOM 748 O O . HIS A 1 97 ? -5.044 -1.274 -26.716 1.00 96.94 97 HIS A O 1
ATOM 754 N N . VAL A 1 98 ? -4.662 -0.575 -24.628 1.00 97.62 98 VAL A N 1
ATOM 755 C CA . VAL A 1 98 ? -5.712 0.451 -24.659 1.00 97.62 98 VAL A CA 1
ATOM 756 C C . VAL A 1 98 ? -5.179 1.689 -25.376 1.00 97.62 98 VAL A C 1
ATOM 758 O O . VAL A 1 98 ? -4.180 2.284 -24.957 1.00 97.62 98 VAL A O 1
ATOM 761 N N . ALA A 1 99 ? -5.880 2.092 -26.439 1.00 98.19 99 ALA A N 1
ATOM 762 C CA . ALA A 1 99 ? -5.528 3.249 -27.254 1.00 98.19 99 ALA A CA 1
ATOM 763 C C . ALA A 1 99 ? -5.480 4.543 -26.423 1.00 98.19 99 ALA A C 1
ATOM 765 O O . ALA A 1 99 ? -6.411 4.841 -25.671 1.00 98.19 99 ALA A O 1
ATOM 766 N N . ASN A 1 100 ? -4.434 5.352 -26.620 1.00 97.81 100 ASN A N 1
ATOM 767 C CA . ASN A 1 100 ? -4.232 6.603 -25.875 1.00 97.81 100 ASN A CA 1
ATOM 768 C C . ASN A 1 100 ? -5.421 7.561 -26.009 1.00 97.81 100 ASN A C 1
ATOM 770 O O . ASN A 1 100 ? -5.873 8.103 -25.009 1.00 97.81 100 ASN A O 1
ATOM 774 N N . LYS A 1 101 ? -6.007 7.664 -27.209 1.00 98.06 101 LYS A N 1
ATOM 775 C CA . LYS A 1 101 ? -7.196 8.493 -27.454 1.00 98.06 101 LYS A CA 1
ATOM 776 C C . LYS A 1 101 ? -8.370 8.130 -26.536 1.00 98.06 101 LYS A C 1
ATOM 778 O O . LYS A 1 101 ? -9.052 9.017 -26.038 1.00 98.06 101 LYS A O 1
ATOM 783 N N . LEU A 1 102 ? -8.599 6.836 -26.296 1.00 97.94 102 LEU A N 1
ATOM 784 C CA . LEU A 1 102 ? -9.655 6.389 -25.386 1.00 97.94 102 LEU A CA 1
ATOM 785 C C . LEU A 1 102 ? -9.297 6.714 -23.930 1.00 97.94 102 LEU A C 1
ATOM 787 O O . LEU A 1 102 ? -10.142 7.193 -23.182 1.00 97.94 102 LEU A O 1
ATOM 791 N N . ALA A 1 103 ? -8.043 6.486 -23.533 1.00 97.69 103 ALA A N 1
ATOM 792 C CA . ALA A 1 103 ? -7.580 6.798 -22.184 1.00 97.69 103 ALA A CA 1
ATOM 793 C C . ALA A 1 103 ? -7.684 8.301 -21.866 1.00 97.69 103 ALA A C 1
ATOM 795 O O . ALA A 1 103 ? -8.121 8.665 -20.776 1.00 97.69 103 ALA A O 1
ATOM 796 N N . GLU A 1 104 ? -7.352 9.172 -22.821 1.00 97.31 104 GLU A N 1
ATOM 797 C CA . GLU A 1 104 ? -7.515 10.627 -22.715 1.00 97.31 104 GLU A CA 1
ATOM 798 C C . GLU A 1 104 ? -8.988 11.016 -22.559 1.00 97.31 104 GLU A C 1
ATOM 800 O O . GLU A 1 104 ? -9.326 11.786 -21.663 1.00 97.31 104 GLU A O 1
ATOM 805 N N . GLN A 1 105 ? -9.881 10.437 -23.372 1.00 98.00 105 GLN A N 1
ATOM 806 C CA . GLN A 1 105 ? -11.326 10.670 -23.263 1.00 98.00 105 GLN A CA 1
ATOM 807 C C . GLN A 1 105 ? -11.873 10.281 -21.888 1.00 98.00 105 GLN A C 1
ATOM 809 O O . GLN A 1 105 ? -12.593 11.064 -21.273 1.00 98.00 105 GLN A O 1
ATOM 814 N N . VAL A 1 106 ? -11.499 9.104 -21.380 1.00 97.12 106 VAL A N 1
ATOM 815 C CA . VAL A 1 106 ? -11.893 8.655 -20.037 1.00 97.12 106 VAL A CA 1
ATOM 816 C C . VAL A 1 106 ? -11.325 9.587 -18.968 1.00 97.12 106 VAL A C 1
ATOM 818 O O . VAL A 1 106 ? -12.049 9.986 -18.062 1.00 97.12 106 VAL A O 1
ATOM 821 N N . THR A 1 107 ? -10.056 9.982 -19.089 1.00 96.69 107 THR A N 1
ATOM 822 C CA . THR A 1 107 ? -9.397 10.880 -18.130 1.00 96.69 107 THR A CA 1
ATOM 823 C C . THR A 1 107 ? -10.101 12.233 -18.053 1.00 96.69 107 THR A C 1
ATOM 825 O O . THR A 1 107 ? -10.363 12.705 -16.951 1.00 96.69 107 THR A O 1
ATOM 828 N N . MET A 1 108 ? -10.464 12.830 -19.195 1.00 96.75 108 MET A N 1
ATOM 829 C CA . MET A 1 108 ? -11.213 14.092 -19.230 1.00 96.75 108 MET A CA 1
ATOM 830 C C . MET A 1 108 ? -12.552 13.969 -18.501 1.00 96.75 108 MET A C 1
ATOM 832 O O . MET A 1 108 ? -12.855 14.802 -17.658 1.00 96.75 108 MET A O 1
ATOM 836 N N . VAL A 1 109 ? -13.316 12.903 -18.763 1.00 96.06 109 VAL A N 1
ATOM 837 C CA . VAL A 1 109 ? -14.616 12.676 -18.107 1.00 96.06 109 VAL A CA 1
ATOM 838 C C . VAL A 1 109 ? -14.468 12.470 -16.598 1.00 96.06 109 VAL A C 1
ATOM 840 O O . VAL A 1 109 ? -15.302 12.941 -15.830 1.00 96.06 109 VAL A O 1
ATOM 843 N N . LEU A 1 110 ? -13.426 11.764 -16.156 1.00 95.31 110 LEU A N 1
ATOM 844 C CA . LEU A 1 110 ? -13.194 11.527 -14.731 1.00 95.31 110 LEU A CA 1
ATOM 845 C C . LEU A 1 110 ? -12.761 12.801 -14.001 1.00 95.31 110 LEU A C 1
ATOM 847 O O . LEU A 1 110 ? -13.271 13.060 -12.916 1.00 95.31 110 LEU A O 1
ATOM 851 N N . ILE A 1 111 ? -11.858 13.595 -14.582 1.00 94.69 111 ILE A N 1
ATOM 852 C CA . ILE A 1 111 ? -11.399 14.859 -13.982 1.00 94.69 111 ILE A CA 1
ATOM 853 C C . ILE A 1 111 ? -12.523 15.904 -13.956 1.00 94.69 111 ILE A C 1
ATOM 855 O O . ILE A 1 111 ? -12.626 16.658 -12.995 1.00 94.69 111 ILE A O 1
ATOM 859 N N . ASP A 1 112 ? -13.377 15.937 -14.981 1.00 95.12 112 ASP A N 1
ATOM 860 C CA . ASP A 1 112 ? -14.522 16.858 -15.060 1.00 95.12 112 ASP A CA 1
ATOM 861 C C . ASP A 1 112 ? -15.720 16.403 -14.199 1.00 95.12 112 ASP A C 1
ATOM 863 O O . ASP A 1 112 ? -16.728 17.100 -14.097 1.00 95.12 112 ASP A O 1
ATOM 867 N N . MET A 1 113 ? -15.632 15.231 -13.556 1.00 94.62 113 MET A N 1
ATOM 868 C CA . MET A 1 113 ? -16.689 14.695 -12.702 1.00 94.62 113 MET A CA 1
ATOM 869 C C . MET A 1 113 ? -16.963 15.633 -11.512 1.00 94.62 113 MET A C 1
ATOM 871 O O . MET A 1 113 ? -16.086 15.815 -10.664 1.00 94.62 113 MET A O 1
ATOM 875 N N . PRO A 1 114 ? -18.198 16.147 -11.351 1.00 94.06 114 PRO A N 1
ATOM 876 C CA . PRO A 1 114 ? -18.556 16.943 -10.184 1.00 94.06 114 PRO A CA 1
ATOM 877 C C . PRO A 1 114 ? -18.474 16.126 -8.891 1.00 94.06 114 PRO A C 1
ATOM 879 O O . PRO A 1 114 ? -18.877 14.957 -8.848 1.00 94.06 114 PRO A O 1
ATOM 882 N N . SER A 1 115 ? -18.043 16.765 -7.803 1.00 91.38 115 SER A N 1
ATOM 883 C CA . SER A 1 115 ? -17.949 16.139 -6.475 1.00 91.38 115 SER A CA 1
ATOM 884 C C . SER A 1 115 ? -19.300 15.672 -5.921 1.00 91.38 115 SER A C 1
ATOM 886 O O . SER A 1 115 ? -19.355 14.750 -5.115 1.00 91.38 115 SER A O 1
ATOM 888 N N . ASN A 1 116 ? -20.406 16.262 -6.382 1.00 93.88 116 ASN A N 1
ATOM 889 C CA . ASN A 1 116 ? -21.769 15.858 -6.039 1.00 93.88 116 ASN A CA 1
ATOM 890 C C . ASN A 1 116 ? -22.388 14.870 -7.045 1.00 93.88 116 ASN A C 1
ATOM 892 O O . ASN A 1 116 ? -23.589 14.612 -6.979 1.00 93.88 116 ASN A O 1
ATOM 896 N N . SER A 1 117 ? -21.611 14.334 -7.989 1.00 94.50 117 SER A N 1
ATOM 897 C CA . SER A 1 117 ? -22.105 13.314 -8.912 1.00 94.50 117 SER A CA 1
ATOM 898 C C . SER A 1 117 ? -22.497 12.036 -8.165 1.00 94.50 117 SER A C 1
ATOM 900 O O . SER A 1 117 ? -21.942 11.704 -7.116 1.00 94.50 117 SER A O 1
ATOM 902 N N . TYR A 1 118 ? -23.429 11.273 -8.742 1.00 93.44 118 TYR A N 1
ATOM 903 C CA . TYR A 1 118 ? -23.850 9.988 -8.176 1.00 93.44 118 TYR A CA 1
ATOM 904 C C . TYR A 1 118 ? -22.663 9.042 -7.935 1.00 93.44 118 TYR A C 1
ATOM 906 O O . TYR A 1 118 ? -22.603 8.378 -6.904 1.00 93.44 118 TYR A O 1
ATOM 914 N N . ALA A 1 119 ? -21.700 9.008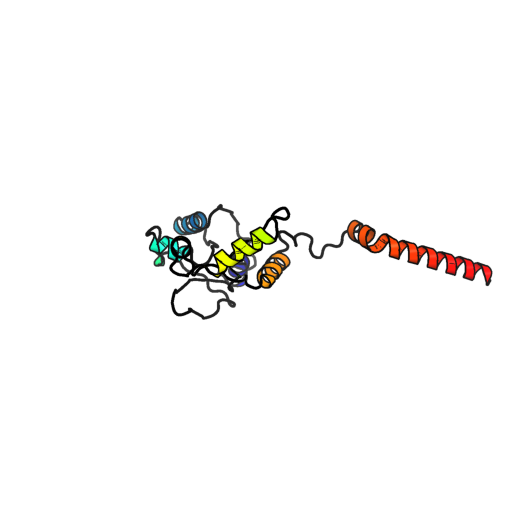 -8.864 1.00 92.00 119 ALA A N 1
ATOM 915 C CA . ALA A 1 119 ? -20.504 8.184 -8.737 1.00 92.00 119 ALA A CA 1
ATOM 916 C C . ALA A 1 119 ? -19.624 8.630 -7.558 1.00 92.00 119 ALA A C 1
ATOM 918 O O . ALA A 1 119 ? -19.280 7.787 -6.736 1.00 92.00 119 ALA A O 1
ATOM 919 N N . ALA A 1 120 ? -19.328 9.931 -7.441 1.00 91.62 120 ALA A N 1
ATOM 920 C CA . ALA A 1 120 ? -18.497 10.477 -6.367 1.00 91.62 120 ALA A CA 1
ATOM 921 C C . ALA A 1 120 ? -19.110 10.239 -4.974 1.00 91.62 120 ALA A C 1
ATOM 923 O O . ALA A 1 120 ? -18.418 9.783 -4.062 1.00 91.62 120 ALA A O 1
ATOM 924 N N . GLN A 1 121 ? -20.424 10.449 -4.833 1.00 90.56 121 GLN A N 1
ATOM 925 C CA . GLN A 1 121 ? -21.148 10.191 -3.584 1.00 90.56 121 GLN A CA 1
ATOM 926 C C . GLN A 1 121 ? -21.135 8.705 -3.211 1.00 90.56 121 GLN A C 1
ATOM 928 O O . GLN A 1 121 ? -20.861 8.357 -2.066 1.00 90.56 121 GLN A O 1
ATOM 933 N N . ARG A 1 122 ? -21.392 7.812 -4.179 1.00 89.38 122 ARG A N 1
ATOM 934 C CA . ARG A 1 122 ? -21.400 6.358 -3.946 1.00 89.38 122 ARG A CA 1
ATOM 935 C C . ARG A 1 122 ? -20.026 5.786 -3.624 1.00 89.38 122 ARG A C 1
ATOM 937 O O . ARG A 1 122 ? -19.956 4.755 -2.964 1.00 89.38 122 ARG A O 1
ATOM 944 N N . SER A 1 123 ? -18.952 6.417 -4.086 1.00 85.06 123 SER A N 1
ATOM 945 C CA . SER A 1 123 ? -17.586 6.025 -3.740 1.00 85.06 123 SER A CA 1
ATOM 946 C C . SER A 1 123 ? -17.053 6.716 -2.484 1.00 85.06 123 SER A C 1
ATOM 948 O O . SER A 1 123 ? -15.880 6.520 -2.169 1.00 85.06 123 SER A O 1
ATOM 950 N N . HIS A 1 124 ? -17.871 7.510 -1.777 1.00 83.19 124 HIS A N 1
ATOM 951 C CA . HIS A 1 124 ? -17.450 8.322 -0.628 1.00 83.19 124 HIS A CA 1
ATOM 952 C C . HIS A 1 124 ? -16.186 9.142 -0.939 1.00 83.19 124 HIS A C 1
ATOM 954 O O . HIS A 1 124 ? -15.221 9.169 -0.175 1.00 83.19 124 HIS A O 1
ATOM 960 N N . SER A 1 125 ? -16.168 9.768 -2.117 1.00 84.31 125 SER A N 1
ATOM 961 C CA . SER A 1 125 ? -15.030 10.535 -2.628 1.00 84.31 125 SER A CA 1
ATOM 962 C C . SER A 1 125 ? -15.485 11.884 -3.176 1.00 84.31 125 SER A C 1
ATOM 964 O O . SER A 1 125 ? -16.648 12.059 -3.523 1.00 84.31 125 SER A O 1
ATOM 966 N N . PHE A 1 126 ? -14.551 12.817 -3.346 1.00 85.50 126 PHE A N 1
ATOM 967 C CA . PHE A 1 126 ? -14.826 14.118 -3.967 1.00 85.50 126 PHE A CA 1
ATOM 968 C C . PHE A 1 126 ? -14.681 14.116 -5.500 1.00 85.50 126 PHE A C 1
ATOM 970 O O . PHE A 1 126 ? -14.667 15.182 -6.109 1.00 85.50 126 PHE A O 1
ATOM 977 N N . GLY A 1 127 ? -14.584 12.938 -6.125 1.00 90.25 127 GLY A N 1
ATOM 978 C CA . GLY A 1 127 ? -14.324 12.778 -7.558 1.00 90.25 127 GLY A CA 1
ATOM 979 C C . GLY A 1 127 ? -12.885 12.350 -7.854 1.00 90.25 127 GLY A C 1
ATOM 980 O O . GLY A 1 127 ? -12.148 11.926 -6.961 1.00 90.25 127 GLY A O 1
ATOM 981 N N . TRP A 1 128 ? -12.495 12.437 -9.127 1.00 93.44 128 TRP A N 1
ATOM 982 C CA . TRP A 1 128 ? -11.168 12.042 -9.598 1.00 93.44 128 TRP A CA 1
ATOM 983 C C . TRP A 1 128 ? -10.313 13.262 -9.920 1.00 93.44 128 TRP A C 1
ATOM 985 O O . TRP A 1 128 ? -10.805 14.299 -10.349 1.00 93.44 128 TRP A O 1
ATOM 995 N N . SER A 1 129 ? -9.005 13.129 -9.727 1.00 92.62 129 SER A N 1
ATOM 996 C CA . SER A 1 129 ? -8.046 14.187 -10.028 1.00 92.62 129 SER A CA 1
ATOM 997 C C . SER A 1 129 ? -6.719 13.590 -10.485 1.00 92.62 129 SER A C 1
ATOM 999 O O . SER A 1 129 ? -6.554 12.368 -10.552 1.00 92.62 129 SER A O 1
ATOM 1001 N N . VAL A 1 130 ? -5.769 14.464 -10.809 1.00 92.69 130 VAL A N 1
ATOM 1002 C CA . VAL A 1 130 ? -4.402 14.078 -11.153 1.00 92.69 130 VAL A CA 1
ATOM 1003 C C . VAL A 1 130 ? -3.809 13.262 -9.995 1.00 92.69 130 VAL A C 1
ATOM 1005 O O . VAL A 1 130 ? -3.889 13.696 -8.842 1.00 92.69 130 VAL A O 1
ATOM 1008 N N . PRO A 1 131 ? -3.218 12.085 -10.272 1.00 91.88 131 PRO A N 1
ATOM 1009 C CA . PRO A 1 131 ? -2.654 11.238 -9.233 1.00 91.88 131 PRO A CA 1
ATOM 1010 C C . PRO A 1 131 ? -1.563 11.968 -8.447 1.00 91.88 131 PRO A C 1
ATOM 1012 O O . PRO A 1 131 ? -0.721 12.673 -9.007 1.00 91.88 131 PRO A O 1
ATOM 1015 N N . LEU A 1 132 ? -1.563 11.756 -7.133 1.00 91.19 132 LEU A N 1
ATOM 1016 C CA . LEU A 1 132 ? -0.527 12.265 -6.241 1.00 91.19 132 LEU A CA 1
ATOM 1017 C C . LEU A 1 132 ? 0.820 11.566 -6.490 1.00 91.19 132 LEU A C 1
ATOM 1019 O O . LEU A 1 132 ? 0.926 10.574 -7.207 1.00 91.19 132 LEU A O 1
ATOM 1023 N N . ASN A 1 133 ? 1.878 12.072 -5.859 1.00 92.50 133 ASN A N 1
ATOM 1024 C CA . ASN A 1 133 ? 3.207 11.482 -5.972 1.00 92.50 133 ASN A CA 1
ATOM 1025 C C . ASN A 1 133 ? 3.321 10.158 -5.179 1.00 92.50 133 ASN A C 1
ATOM 1027 O O . ASN A 1 133 ? 3.255 10.154 -3.949 1.00 92.50 133 ASN A O 1
ATOM 1031 N N . TYR A 1 134 ? 3.573 9.046 -5.882 1.00 93.94 134 TYR A N 1
ATOM 1032 C CA . TYR A 1 134 ? 3.733 7.697 -5.308 1.00 93.94 134 TYR A CA 1
ATOM 1033 C C . TYR A 1 134 ? 5.136 7.369 -4.794 1.00 93.94 134 TYR A C 1
ATOM 1035 O O . TYR A 1 134 ? 5.370 6.260 -4.311 1.00 93.94 134 TYR A O 1
ATOM 1043 N N . GLN A 1 135 ? 6.075 8.313 -4.822 1.00 94.69 135 GLN A N 1
ATOM 1044 C CA . GLN A 1 135 ? 7.442 8.086 -4.354 1.00 94.69 135 GLN A CA 1
ATOM 1045 C C . GLN A 1 135 ? 7.496 7.570 -2.907 1.00 94.69 135 GLN A C 1
ATOM 1047 O O . GLN A 1 135 ? 8.258 6.650 -2.610 1.00 94.69 135 GLN A O 1
ATOM 1052 N N . SER A 1 136 ? 6.632 8.076 -2.022 1.00 91.19 136 SER A N 1
ATOM 1053 C CA . SER A 1 136 ? 6.551 7.614 -0.630 1.00 91.19 136 SER A CA 1
ATOM 1054 C C . SER A 1 136 ? 6.172 6.129 -0.521 1.00 91.19 136 SER A C 1
ATOM 1056 O O . SER A 1 136 ? 6.665 5.424 0.366 1.00 91.19 136 SER A O 1
ATOM 1058 N N . VAL A 1 137 ? 5.340 5.624 -1.440 1.00 92.19 137 VAL A N 1
ATOM 1059 C CA . VAL A 1 137 ? 4.992 4.200 -1.549 1.00 92.19 137 VAL A CA 1
ATOM 1060 C C . VAL A 1 137 ? 6.210 3.402 -2.005 1.00 92.19 137 VAL A C 1
ATOM 1062 O O . VAL A 1 137 ? 6.546 2.400 -1.376 1.00 92.19 137 VAL A O 1
ATOM 1065 N N . HIS A 1 138 ? 6.918 3.867 -3.039 1.00 93.62 138 HIS A N 1
ATOM 1066 C CA . HIS A 1 138 ? 8.138 3.216 -3.528 1.00 93.62 138 HIS A CA 1
ATOM 1067 C C . HIS A 1 138 ? 9.216 3.110 -2.449 1.00 93.62 138 HIS A C 1
ATOM 1069 O O . HIS A 1 138 ? 9.813 2.048 -2.277 1.00 93.62 138 HIS A O 1
ATOM 1075 N N . GLU A 1 139 ? 9.437 4.179 -1.688 1.00 92.19 139 GLU A N 1
ATOM 1076 C CA . GLU A 1 139 ? 10.345 4.184 -0.541 1.00 92.19 139 GLU A CA 1
ATOM 1077 C C . GLU A 1 139 ? 9.943 3.141 0.501 1.00 92.19 139 GLU A C 1
ATOM 1079 O O . GLU A 1 139 ? 10.791 2.374 0.953 1.00 92.19 139 GLU A O 1
ATOM 1084 N N . CYS A 1 140 ? 8.650 3.057 0.834 1.00 89.62 140 CYS A N 1
ATOM 1085 C CA . CYS A 1 140 ? 8.149 2.080 1.799 1.00 89.62 140 CYS A CA 1
ATOM 1086 C C . CYS A 1 140 ? 8.361 0.639 1.311 1.00 89.62 140 CYS A C 1
ATOM 1088 O O . CYS A 1 140 ? 8.876 -0.196 2.056 1.00 89.62 140 CYS A O 1
ATOM 1090 N N . LEU A 1 141 ? 8.014 0.343 0.054 1.00 90.75 141 LEU A N 1
ATOM 1091 C CA . LEU A 1 141 ? 8.207 -0.986 -0.535 1.00 90.75 141 LEU A CA 1
ATOM 1092 C C . LEU A 1 141 ? 9.692 -1.364 -0.600 1.00 90.75 141 LEU A C 1
ATOM 1094 O O . LEU A 1 141 ? 10.045 -2.511 -0.326 1.00 90.75 141 LEU A O 1
ATOM 1098 N N . ARG A 1 142 ? 10.565 -0.397 -0.907 1.00 89.06 142 ARG A N 1
ATOM 1099 C CA . ARG A 1 142 ? 12.022 -0.571 -0.931 1.00 89.06 142 ARG A CA 1
ATOM 1100 C C . ARG A 1 142 ? 12.590 -0.834 0.458 1.00 89.06 142 ARG A C 1
ATOM 1102 O O . ARG A 1 142 ? 13.387 -1.752 0.619 1.00 89.06 142 ARG A O 1
ATOM 1109 N N . GLU A 1 143 ? 12.156 -0.081 1.466 1.00 87.69 143 GLU A N 1
ATOM 1110 C CA . GLU A 1 143 ? 12.569 -0.277 2.861 1.00 87.69 143 GLU A CA 1
ATOM 1111 C C . GLU A 1 143 ? 12.120 -1.643 3.404 1.00 87.69 143 GLU A C 1
ATOM 1113 O O . GLU A 1 143 ? 12.807 -2.261 4.219 1.00 87.69 143 GLU A O 1
ATOM 1118 N N . LEU A 1 144 ? 10.958 -2.124 2.960 1.00 87.31 144 LEU A N 1
ATOM 1119 C CA . LEU A 1 144 ? 10.429 -3.439 3.317 1.00 87.31 144 LEU A CA 1
ATOM 1120 C C . LEU A 1 144 ? 10.993 -4.575 2.452 1.00 87.31 144 LEU A C 1
ATOM 1122 O O . LEU A 1 144 ? 10.811 -5.732 2.819 1.00 87.31 144 LEU A O 1
ATOM 1126 N N . LYS A 1 145 ? 11.677 -4.263 1.343 1.00 86.75 145 LYS A N 1
ATOM 1127 C CA . LYS A 1 145 ? 12.151 -5.226 0.334 1.00 86.75 145 LYS A CA 1
ATOM 1128 C C . LYS A 1 145 ? 11.043 -6.183 -0.114 1.00 86.75 145 LYS A C 1
ATOM 1130 O O . LYS A 1 145 ? 11.197 -7.402 -0.095 1.00 86.75 145 LYS A O 1
ATOM 1135 N N . VAL A 1 146 ? 9.902 -5.622 -0.502 1.00 87.94 146 VAL A N 1
ATOM 1136 C CA . VAL A 1 146 ? 8.739 -6.381 -0.988 1.00 87.94 146 VAL A CA 1
ATOM 1137 C C . VAL A 1 146 ? 8.358 -5.968 -2.407 1.00 87.94 146 VAL A C 1
ATOM 1139 O O . VAL A 1 146 ? 8.735 -4.896 -2.886 1.00 87.94 146 VAL A O 1
ATOM 1142 N N . GLY A 1 147 ? 7.604 -6.838 -3.085 1.00 89.94 147 GLY A N 1
ATOM 1143 C CA . GLY A 1 147 ? 7.136 -6.614 -4.452 1.00 89.94 147 GLY A CA 1
ATOM 1144 C C . GLY A 1 147 ? 8.301 -6.353 -5.420 1.00 89.94 147 GLY A C 1
ATOM 1145 O O . GLY A 1 147 ? 9.238 -7.156 -5.439 1.00 89.94 147 GLY A O 1
ATOM 1146 N N . PRO A 1 148 ? 8.292 -5.239 -6.180 1.00 88.94 148 PRO A N 1
ATOM 1147 C CA . PRO A 1 148 ? 9.332 -4.938 -7.169 1.00 88.94 148 PRO A CA 1
ATOM 1148 C C . PRO A 1 148 ? 10.727 -4.722 -6.557 1.00 88.94 148 PRO A C 1
ATOM 1150 O O . PRO A 1 148 ? 11.711 -4.689 -7.287 1.00 88.94 148 PRO A O 1
ATOM 1153 N N . TYR A 1 149 ? 10.841 -4.591 -5.229 1.00 90.19 149 TYR A N 1
ATOM 1154 C CA . TYR A 1 149 ? 12.110 -4.368 -4.527 1.00 90.19 149 TYR A CA 1
ATOM 1155 C C . TYR A 1 149 ? 12.593 -5.578 -3.714 1.00 90.19 149 TYR A C 1
ATOM 1157 O O . TYR A 1 149 ? 13.479 -5.428 -2.873 1.00 90.19 149 TYR A O 1
ATOM 1165 N N . ARG A 1 150 ? 12.041 -6.779 -3.932 1.00 86.38 150 ARG A N 1
ATOM 1166 C CA . ARG A 1 150 ? 12.425 -7.989 -3.176 1.00 86.38 150 ARG A CA 1
ATOM 1167 C C . ARG A 1 150 ? 13.919 -8.314 -3.253 1.00 86.38 150 ARG A C 1
ATOM 1169 O O . ARG A 1 150 ? 14.519 -8.740 -2.265 1.00 86.38 150 ARG A O 1
ATOM 1176 N N . ASP A 1 151 ? 14.513 -8.060 -4.410 1.00 83.81 151 ASP A N 1
ATOM 1177 C CA . ASP A 1 151 ? 15.931 -8.306 -4.677 1.00 83.81 151 ASP A CA 1
ATOM 1178 C C . ASP A 1 151 ? 16.750 -7.008 -4.720 1.00 83.81 151 ASP A C 1
ATOM 1180 O O . ASP A 1 151 ? 17.928 -7.004 -5.062 1.00 83.81 151 ASP A O 1
ATOM 1184 N N . TYR A 1 152 ? 16.159 -5.893 -4.275 1.00 80.25 152 TYR A N 1
ATOM 1185 C CA . TYR A 1 152 ? 16.839 -4.606 -4.208 1.00 80.25 152 TYR A CA 1
ATOM 1186 C C . TYR A 1 152 ? 18.069 -4.669 -3.288 1.00 80.25 152 TYR A C 1
ATOM 1188 O O . TYR A 1 152 ? 17.975 -4.990 -2.096 1.00 80.25 152 TYR A O 1
ATOM 1196 N N . GLY A 1 153 ? 19.231 -4.336 -3.854 1.00 76.88 153 GLY A N 1
ATOM 1197 C CA . GLY A 1 153 ? 20.525 -4.369 -3.171 1.00 76.88 153 GLY A CA 1
ATOM 1198 C C . GLY A 1 153 ? 21.182 -5.752 -3.099 1.00 76.88 153 GLY A C 1
ATOM 1199 O O . GLY A 1 153 ? 22.243 -5.866 -2.490 1.00 76.88 153 GLY A O 1
ATOM 1200 N N . LYS A 1 154 ? 20.590 -6.795 -3.696 1.00 79.06 154 LYS A N 1
ATOM 1201 C CA . LYS A 1 154 ? 21.292 -8.055 -3.966 1.00 79.06 154 LYS A CA 1
ATOM 1202 C C . LYS A 1 154 ? 21.899 -7.947 -5.360 1.00 79.06 154 LYS A C 1
ATOM 1204 O O . LYS A 1 154 ? 21.174 -7.721 -6.318 1.00 79.06 154 LYS A O 1
ATOM 1209 N N . ILE A 1 155 ? 23.215 -8.077 -5.459 1.00 73.19 155 ILE A N 1
ATOM 1210 C CA . ILE A 1 155 ? 23.907 -8.164 -6.745 1.00 73.19 155 ILE A CA 1
ATOM 1211 C C . ILE A 1 155 ? 24.130 -9.652 -7.008 1.00 73.19 155 ILE A C 1
ATOM 1213 O O . ILE A 1 155 ? 24.875 -10.290 -6.260 1.00 73.19 155 ILE A O 1
ATOM 1217 N N . SER A 1 156 ? 23.471 -10.224 -8.017 1.00 76.75 156 SER A N 1
ATOM 1218 C CA . SER A 1 156 ? 23.802 -11.572 -8.481 1.00 76.75 156 SER A CA 1
ATOM 1219 C C . SER A 1 156 ? 25.036 -11.526 -9.383 1.00 76.75 156 SER A C 1
ATOM 1221 O O . SER A 1 156 ? 25.236 -10.576 -10.137 1.00 76.75 156 SER A O 1
ATOM 1223 N N . VAL A 1 157 ? 25.856 -12.582 -9.356 1.00 76.56 157 VAL A N 1
ATOM 1224 C CA . VAL A 1 157 ? 26.966 -12.757 -10.316 1.00 76.56 157 VAL A CA 1
ATOM 1225 C C . VAL A 1 157 ? 26.434 -12.771 -11.755 1.00 76.56 157 VAL A C 1
ATOM 1227 O O . VAL A 1 157 ? 27.099 -12.280 -12.664 1.00 76.56 157 VAL A O 1
ATOM 1230 N N . VAL A 1 158 ? 25.210 -13.276 -11.941 1.00 78.94 158 VAL A N 1
ATOM 1231 C CA . VAL A 1 158 ? 24.502 -13.260 -13.226 1.00 78.94 158 VAL A CA 1
ATOM 1232 C C . VAL A 1 158 ? 24.178 -11.827 -13.652 1.00 78.94 158 VAL A C 1
ATOM 1234 O O . VAL A 1 158 ? 24.488 -11.467 -14.780 1.00 78.94 158 VAL A O 1
ATOM 1237 N N . ASP A 1 159 ? 23.670 -10.988 -12.743 1.00 79.25 159 ASP A N 1
ATOM 1238 C CA . ASP A 1 159 ? 23.337 -9.586 -13.043 1.00 79.25 159 ASP A CA 1
ATOM 1239 C C . ASP A 1 159 ? 24.585 -8.793 -13.461 1.00 79.25 159 ASP A C 1
ATOM 1241 O O . ASP A 1 159 ? 24.551 -8.010 -14.407 1.00 79.25 159 ASP A O 1
ATOM 1245 N N . VAL A 1 160 ? 25.723 -9.032 -12.795 1.00 80.81 160 VAL A N 1
ATOM 1246 C CA . VAL A 1 160 ? 27.008 -8.406 -13.157 1.00 80.81 160 VAL A CA 1
ATOM 1247 C C . VAL A 1 160 ? 27.472 -8.870 -14.533 1.00 80.81 160 VAL A C 1
ATOM 1249 O O . VAL A 1 160 ? 27.952 -8.059 -15.324 1.00 80.81 160 VAL A O 1
ATOM 1252 N N . TYR A 1 161 ? 27.338 -10.161 -14.831 1.00 81.88 161 TYR A N 1
ATOM 1253 C CA . TYR A 1 161 ? 27.717 -10.700 -16.130 1.00 81.88 161 TYR A CA 1
ATOM 1254 C C . TYR A 1 161 ? 26.829 -10.140 -17.248 1.00 81.88 161 TYR A C 1
ATOM 1256 O O . TYR A 1 161 ? 27.358 -9.578 -18.203 1.00 81.88 161 TYR A O 1
ATOM 1264 N N . GLU A 1 162 ? 25.501 -10.198 -17.119 1.00 82.56 162 GLU A N 1
ATOM 1265 C CA . GLU A 1 162 ? 24.577 -9.672 -18.134 1.00 82.56 162 GLU A CA 1
ATOM 1266 C C . GLU A 1 162 ? 24.760 -8.169 -18.368 1.00 82.56 162 GLU A C 1
ATOM 1268 O O . GLU A 1 162 ? 24.737 -7.711 -19.512 1.00 82.56 162 GLU A O 1
ATOM 1273 N N . GLN A 1 163 ? 25.009 -7.401 -17.306 1.00 86.50 163 GLN A N 1
ATOM 1274 C CA . GLN A 1 163 ? 25.147 -5.953 -17.409 1.00 86.50 163 GLN A CA 1
ATOM 1275 C C . GLN A 1 163 ? 26.532 -5.503 -17.902 1.00 86.50 163 GLN A C 1
ATOM 1277 O O . GLN A 1 163 ? 26.631 -4.466 -18.562 1.00 86.50 163 GLN A O 1
ATOM 1282 N N . TYR A 1 164 ? 27.604 -6.252 -17.610 1.00 88.88 164 TYR A N 1
ATOM 1283 C CA . TYR A 1 164 ? 28.982 -5.803 -17.852 1.00 88.88 164 TYR A CA 1
ATOM 1284 C C . TYR A 1 164 ? 29.826 -6.705 -18.764 1.00 88.88 164 TYR A C 1
ATOM 1286 O O . TYR A 1 164 ? 31.009 -6.407 -18.945 1.00 88.88 164 TYR A O 1
ATOM 1294 N N . TRP A 1 165 ? 29.276 -7.751 -19.394 1.00 90.12 165 TRP A N 1
ATOM 1295 C CA . TRP A 1 165 ? 30.060 -8.683 -20.227 1.00 90.12 165 TRP A CA 1
ATOM 1296 C C . TRP A 1 165 ? 30.918 -7.981 -21.295 1.00 90.12 165 TRP A C 1
ATOM 1298 O O . TRP A 1 165 ? 32.080 -8.340 -21.483 1.00 90.12 165 TRP A O 1
ATOM 1308 N N . ALA A 1 166 ? 30.386 -6.944 -21.954 1.00 89.81 166 ALA A N 1
ATOM 1309 C CA . ALA A 1 166 ? 31.099 -6.209 -22.997 1.00 89.81 166 ALA A CA 1
ATOM 1310 C C . ALA A 1 166 ? 32.289 -5.410 -22.434 1.00 89.81 166 ALA A C 1
ATOM 1312 O O . ALA A 1 166 ? 33.367 -5.397 -23.028 1.00 89.81 166 ALA A O 1
ATOM 1313 N N . TYR A 1 167 ? 32.123 -4.792 -21.260 1.00 92.88 167 TYR A N 1
ATOM 1314 C CA . TYR A 1 167 ? 33.201 -4.082 -20.567 1.00 92.88 167 TYR A CA 1
ATOM 1315 C C . TYR A 1 167 ? 34.275 -5.048 -20.059 1.00 92.88 167 TYR A C 1
ATOM 1317 O O . TYR A 1 167 ? 35.466 -4.764 -20.185 1.00 92.88 167 TYR A O 1
ATOM 1325 N N . ILE A 1 168 ? 33.864 -6.209 -19.539 1.00 91.19 168 ILE A N 1
ATOM 1326 C CA . ILE A 1 168 ? 34.772 -7.276 -19.102 1.00 91.19 168 ILE A CA 1
ATOM 1327 C C . ILE A 1 168 ? 35.610 -7.773 -20.290 1.00 91.19 168 ILE A C 1
ATOM 1329 O O . ILE A 1 168 ? 36.831 -7.895 -20.162 1.00 91.19 168 ILE A O 1
ATOM 1333 N N . LEU A 1 169 ? 34.982 -7.994 -21.451 1.00 93.75 169 LEU A N 1
ATOM 1334 C CA . LEU A 1 169 ? 35.648 -8.437 -22.679 1.00 93.75 169 LEU A CA 1
ATOM 1335 C C . LEU A 1 169 ? 36.620 -7.380 -23.223 1.00 93.75 169 LEU A C 1
ATOM 1337 O O . LEU A 1 169 ? 37.761 -7.695 -23.559 1.00 93.75 169 LEU A O 1
ATOM 1341 N N . ALA A 1 170 ? 36.209 -6.111 -23.256 1.00 94.31 170 ALA A N 1
ATOM 1342 C CA . ALA A 1 170 ? 37.080 -5.015 -23.672 1.00 94.31 170 ALA A CA 1
ATOM 1343 C C . ALA A 1 170 ? 38.319 -4.895 -22.765 1.00 94.31 170 ALA A C 1
ATOM 1345 O O . ALA A 1 170 ? 39.442 -4.788 -23.261 1.00 94.31 170 ALA A O 1
ATOM 1346 N N . ALA A 1 171 ? 38.137 -4.983 -21.443 1.00 94.44 171 ALA A N 1
ATOM 1347 C CA . ALA A 1 171 ? 39.237 -4.947 -20.483 1.00 94.44 171 ALA A CA 1
ATOM 1348 C C . ALA A 1 171 ? 40.215 -6.120 -20.673 1.00 94.44 171 ALA A C 1
ATOM 1350 O O . ALA A 1 171 ? 41.431 -5.922 -20.614 1.00 94.44 171 ALA A O 1
ATOM 1351 N N . THR A 1 172 ? 39.709 -7.325 -20.960 1.00 94.00 172 THR A N 1
ATOM 1352 C CA . THR A 1 172 ? 40.563 -8.497 -21.221 1.00 94.00 172 THR A CA 1
ATOM 1353 C C . THR A 1 172 ? 41.371 -8.345 -22.508 1.00 94.00 172 THR A C 1
ATOM 1355 O O . THR A 1 172 ? 42.567 -8.632 -22.502 1.00 94.00 172 THR A O 1
ATOM 1358 N N . VAL A 1 173 ? 40.770 -7.840 -23.591 1.00 95.75 173 VAL A N 1
ATOM 1359 C CA . VAL A 1 173 ? 41.485 -7.577 -24.854 1.00 95.75 173 VAL A CA 1
ATOM 1360 C C . VAL A 1 173 ? 42.590 -6.538 -24.658 1.00 95.75 173 VAL A C 1
ATOM 1362 O O . VAL A 1 173 ? 43.720 -6.753 -25.096 1.00 95.75 173 VAL A O 1
ATOM 1365 N N . ILE A 1 174 ? 42.300 -5.441 -23.954 1.00 95.81 174 ILE A N 1
ATOM 1366 C CA . ILE A 1 174 ? 43.286 -4.391 -23.661 1.00 95.81 174 ILE A CA 1
ATOM 1367 C C . ILE A 1 174 ? 44.453 -4.957 -22.841 1.00 95.81 174 ILE A C 1
ATOM 1369 O O . ILE A 1 174 ? 45.613 -4.733 -23.187 1.00 95.81 174 ILE A O 1
ATOM 1373 N N . MET A 1 175 ? 44.166 -5.735 -21.794 1.00 94.88 175 MET A N 1
ATOM 1374 C CA . MET A 1 175 ? 45.192 -6.365 -20.960 1.00 94.88 175 MET A CA 1
ATOM 1375 C C . MET A 1 175 ? 46.099 -7.305 -21.771 1.00 94.88 175 MET A C 1
ATOM 1377 O O . MET A 1 175 ? 47.318 -7.276 -21.603 1.00 94.88 175 MET A O 1
ATOM 1381 N N . LEU A 1 176 ? 45.529 -8.097 -22.685 1.00 95.31 176 LEU A N 1
ATOM 1382 C CA . LEU A 1 176 ? 46.297 -8.975 -23.573 1.00 95.31 176 LEU A CA 1
ATOM 1383 C C . LEU A 1 176 ? 47.178 -8.187 -24.550 1.00 95.31 176 LEU A C 1
ATOM 1385 O O . LEU A 1 176 ? 48.334 -8.552 -24.753 1.00 95.31 176 LEU A O 1
ATOM 1389 N N . LEU A 1 177 ? 46.677 -7.086 -25.116 1.00 94.88 177 LEU A N 1
ATOM 1390 C CA . LEU A 1 177 ? 47.469 -6.212 -25.987 1.00 94.88 177 LEU A CA 1
ATOM 1391 C C . LEU A 1 177 ? 48.665 -5.606 -25.241 1.00 94.88 177 LEU A C 1
ATOM 1393 O O . LEU A 1 177 ? 49.783 -5.635 -25.756 1.00 94.88 177 LEU A O 1
ATOM 1397 N N . PHE A 1 178 ? 48.456 -5.124 -24.013 1.00 94.25 178 PHE A N 1
ATOM 1398 C CA . PHE A 1 178 ? 49.545 -4.632 -23.164 1.00 94.25 178 PHE A CA 1
ATOM 1399 C C . PHE A 1 178 ? 50.559 -5.724 -22.830 1.00 94.25 178 PHE A C 1
ATOM 1401 O O . PHE A 1 178 ? 51.761 -5.473 -22.884 1.00 94.25 178 PHE A O 1
ATOM 1408 N N . PHE A 1 179 ? 50.099 -6.940 -22.532 1.00 94.56 179 PHE A N 1
ATOM 1409 C CA . PHE A 1 179 ? 50.983 -8.071 -22.262 1.00 94.56 179 PHE A CA 1
ATOM 1410 C C . PHE A 1 179 ? 51.854 -8.419 -23.478 1.00 94.56 179 PHE A C 1
ATOM 1412 O O . PHE A 1 179 ? 53.066 -8.583 -23.348 1.00 94.56 179 PHE A O 1
ATOM 1419 N N . VAL A 1 180 ? 51.265 -8.459 -24.677 1.00 93.88 180 VAL A N 1
ATOM 1420 C CA . VAL A 1 180 ? 52.001 -8.709 -25.927 1.00 93.88 180 VAL A CA 1
ATOM 1421 C C . VAL A 1 180 ? 53.028 -7.609 -26.197 1.00 93.88 180 VAL A C 1
ATOM 1423 O O . VAL A 1 180 ? 54.166 -7.912 -26.559 1.00 93.88 180 VAL A O 1
ATOM 1426 N N . LEU A 1 181 ? 52.661 -6.340 -26.000 1.00 91.56 181 LEU A N 1
ATOM 1427 C CA . LEU A 1 181 ? 53.586 -5.214 -26.146 1.00 91.56 181 LEU A CA 1
ATOM 1428 C C . LEU A 1 181 ? 54.737 -5.289 -25.136 1.00 91.56 181 LEU A C 1
ATOM 1430 O O . LEU A 1 181 ? 55.885 -5.075 -25.514 1.00 91.56 181 LEU A O 1
ATOM 1434 N N . PHE A 1 182 ? 54.455 -5.651 -23.884 1.00 91.69 182 PHE A N 1
ATOM 1435 C CA . PHE A 1 182 ? 55.468 -5.806 -22.841 1.00 91.69 182 PHE A CA 1
ATOM 1436 C C . PHE A 1 182 ? 56.481 -6.911 -23.168 1.00 91.69 182 PHE A C 1
ATOM 1438 O O . PHE A 1 182 ? 57.681 -6.702 -23.018 1.00 91.69 182 PHE A O 1
ATOM 1445 N N . VAL A 1 183 ? 56.017 -8.062 -23.666 1.00 92.19 183 VAL A N 1
ATOM 1446 C CA . VAL A 1 183 ? 56.900 -9.161 -24.097 1.00 92.19 183 VAL A CA 1
ATOM 1447 C C . VAL A 1 183 ? 57.715 -8.781 -25.339 1.00 92.19 183 VAL A C 1
ATOM 1449 O O . VAL A 1 183 ? 58.843 -9.228 -25.473 1.00 92.19 183 VAL A O 1
ATOM 1452 N N . ARG A 1 184 ? 57.180 -7.946 -26.240 1.00 83.56 184 ARG A N 1
ATOM 1453 C CA . ARG A 1 184 ? 57.890 -7.456 -27.440 1.00 83.56 184 ARG A CA 1
ATOM 1454 C C . ARG A 1 184 ? 58.975 -6.415 -27.142 1.00 83.56 184 ARG A C 1
ATOM 1456 O O . ARG A 1 184 ? 59.872 -6.248 -27.959 1.00 83.56 184 ARG A O 1
ATOM 1463 N N . LEU A 1 185 ? 58.848 -5.674 -26.042 1.00 79.69 185 LEU A N 1
ATOM 1464 C CA . LEU A 1 185 ? 59.768 -4.601 -25.638 1.00 79.69 185 LEU A CA 1
ATOM 1465 C C . LEU A 1 185 ? 60.952 -5.098 -24.792 1.00 79.69 185 LEU A C 1
ATOM 1467 O O . LEU A 1 185 ? 61.833 -4.303 -24.467 1.00 79.69 185 LEU A O 1
ATOM 1471 N N . LYS A 1 186 ? 60.958 -6.380 -24.421 1.00 64.88 186 LYS A N 1
ATOM 1472 C CA . LYS A 1 186 ? 61.974 -7.025 -23.590 1.00 64.88 186 LYS A CA 1
ATOM 1473 C C . LYS A 1 186 ? 62.762 -8.041 -24.407 1.00 64.88 186 LYS A C 1
ATOM 1475 O O . LYS A 1 186 ? 63.980 -8.142 -24.155 1.00 64.88 186 LYS A O 1
#

Secondary structure (DSSP, 8-state):
-HHHHHHHHSS--TT--------SSHHHHHHHHHTTS-S-----TTHHHHHHHTTSS-GGG------TT--S---TT-----SS-----PPP---TTS-HHHHHHHHHHHHT--TTSHHHHHTTSS---SPPPTHHHHHHHHHHT-GGGTTTT---HHHHHHHHHHHHHHHHHHHHHHHHHHHHT-

Sequence (186 aa):
MGLKTVCKNGPLQPHISPKISFVGTHDAAIYAVLDGKADAGCVRTSTLERMAEEDLINLNDFKVIHGPSSPNHFSHEHHLLHSTRAYPEWALAKLDHVANKLAEQVTMVLIDMPSNSYAAQRSHSFGWSVPLNYQSVHECLRELKVGPYRDYGKISVVDVYEQYWAYILAATVIMLLFFVLFVRLK

pLDDT: mean 84.37, std 15.35, range [40.0, 98.19]

Foldseek 3Di:
DVVCQCCVPNPNDVPDDDDDDDQPDQVSQVVCCLVVVDVDGDHDWPPLVVCVVVVNDDPVSDDQAAGPQPPPDPPPPDRTGDRHDDAWDDDDDDDPPDDPVVVVVVVVCQQPDALPDPVNVVVVHRTDDDTDDRVVVVVVCCVVCDDPRVCPPPDDPVNCCVVCVVVVVVVVVVVVVVVVVVVVVD